Protein AF-A0A2B4R394-F1 (afdb_monomer_lite)

InterPro domains:
  IPR003609 PAN/Apple domain [PF00024] (131-190)

Radius of gyration: 24.02 Å; chains: 1; bounding box: 60×41×61 Å

Foldseek 3Di:
DDDPPDDDDFDDDPNDTDDDDQWDQDPNAIAGPVRANQVRLVVLLVQLVVLCVVCVCLLQDDPPVCLLVSLVVNVCCCVVPRLCSNCPCVVVHPDDPVSVVSSVVSSVVSNCNSQQKDKDAQKDQPPFFDDKDKDQDPVVLVVVLSVDPQFFKWKWADDPDVRIIIITTGNDFCVVPVVRTDGHHRMMIIGHDPDDDDDPPPPPPDPPDQDDADPPFDDSVRHD

Secondary structure (DSSP, 8-state):
---TT------EETTEEPP--SEEEETTEEEETT--SHHHHHHHHHHHHHHHHHTHHHHT---GGGHHHHHHHHHHHIIIIIHHHHHTTGGGS---HHHHHHHHHHHHHHHHHHHTEEEEEEEEE-S-EEEEEEESSHHHHHHHHHH-SS--EEEEEE-SSTT-EEEEEESS-TTT-GGGEEEEEEEEEEEE---------TT--S---PPPPPTT-BTTTTB-

Organism: Stylophora pistillata (NCBI:txid50429)

Structure (mmCIF, N/CA/C/O backbone):
data_AF-A0A2B4R394-F1
#
_entry.id   AF-A0A2B4R394-F1
#
loop_
_atom_site.group_PDB
_atom_site.id
_atom_site.type_symbol
_atom_site.label_atom_id
_atom_site.label_alt_id
_atom_site.label_comp_id
_atom_site.label_asym_id
_atom_site.label_entity_id
_atom_site.label_seq_id
_atom_site.pdbx_PDB_ins_code
_atom_site.Cartn_x
_atom_site.Cartn_y
_atom_site.Cartn_z
_atom_site.occupancy
_atom_site.B_iso_or_equiv
_atom_site.auth_seq_id
_atom_site.auth_comp_id
_atom_site.auth_asym_id
_atom_site.auth_atom_id
_atom_site.pdbx_PDB_model_num
ATOM 1 N N . MET A 1 1 ? -15.288 14.600 22.666 1.00 45.88 1 MET A N 1
ATOM 2 C CA . MET A 1 1 ? -16.064 15.773 23.119 1.00 45.88 1 MET A CA 1
ATOM 3 C C . MET A 1 1 ? -16.172 15.650 24.626 1.00 45.88 1 MET A C 1
ATOM 5 O O . MET A 1 1 ? -16.947 14.821 25.079 1.00 45.88 1 MET A O 1
ATOM 9 N N . PHE A 1 2 ? -15.350 16.379 25.379 1.00 55.03 2 PHE A N 1
ATOM 10 C CA . PHE A 1 2 ? -15.587 16.573 26.810 1.00 55.03 2 PHE A CA 1
ATOM 11 C C . PHE A 1 2 ? -16.174 17.948 26.998 1.00 55.03 2 PHE A C 1
ATOM 13 O O . PHE A 1 2 ? -15.796 18.891 26.305 1.00 55.03 2 PHE A O 1
ATOM 20 N N . ASN A 1 3 ? -17.113 18.021 27.920 1.00 59.75 3 ASN A N 1
ATOM 21 C CA . ASN A 1 3 ? -17.553 19.275 28.467 1.00 59.75 3 ASN A CA 1
ATOM 22 C C . ASN A 1 3 ? -17.038 19.298 29.905 1.00 59.75 3 ASN A C 1
ATOM 24 O O . ASN A 1 3 ? -17.581 18.598 30.759 1.00 59.75 3 ASN A O 1
ATOM 28 N N . ASP A 1 4 ? -15.974 20.061 30.152 1.00 65.06 4 ASP A N 1
ATOM 29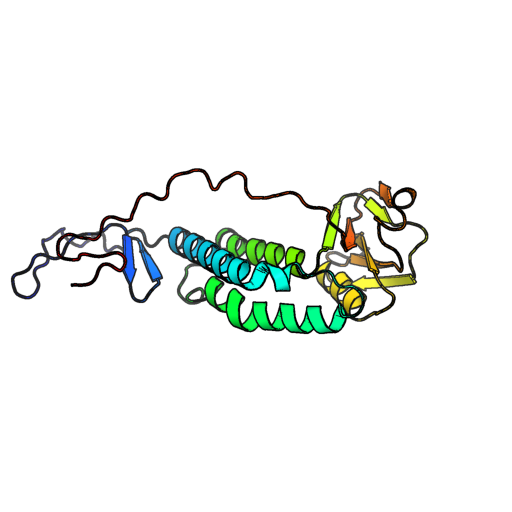 C CA . ASP A 1 4 ? -15.324 20.171 31.469 1.00 65.06 4 ASP A CA 1
ATOM 30 C C . ASP A 1 4 ? -16.235 20.839 32.521 1.00 65.06 4 ASP A C 1
ATOM 32 O O . ASP A 1 4 ? -15.892 20.933 33.696 1.00 65.06 4 ASP A O 1
ATOM 36 N N . HIS A 1 5 ? -17.428 21.273 32.105 1.00 62.19 5 HIS A N 1
ATOM 37 C CA . HIS A 1 5 ? -18.466 21.859 32.947 1.00 62.19 5 HIS A CA 1
ATOM 38 C C . HIS A 1 5 ? -19.539 20.857 33.407 1.00 62.19 5 HIS A C 1
ATOM 40 O O . HIS A 1 5 ? -20.499 21.252 34.068 1.00 62.19 5 HIS A O 1
ATOM 46 N N . VAL A 1 6 ? -19.423 19.570 33.060 1.00 66.94 6 VAL A N 1
ATOM 47 C CA . VAL A 1 6 ? -20.380 18.541 33.494 1.00 66.94 6 VAL A CA 1
ATOM 48 C C . VAL A 1 6 ? -19.921 17.917 34.810 1.00 66.94 6 VAL A C 1
ATOM 50 O O . VAL A 1 6 ? -18.894 17.244 34.870 1.00 66.94 6 VAL A O 1
ATOM 53 N N . ASN A 1 7 ? -20.717 18.093 35.867 1.00 66.69 7 ASN A N 1
ATOM 54 C CA . ASN A 1 7 ? -20.523 17.368 37.121 1.00 66.69 7 ASN A CA 1
ATOM 55 C C . ASN A 1 7 ? -20.690 15.859 36.893 1.00 66.69 7 ASN A C 1
ATOM 57 O O . ASN A 1 7 ? -21.728 15.408 36.397 1.00 66.69 7 ASN A O 1
ATOM 61 N N . LYS A 1 8 ? -19.681 15.075 37.296 1.00 68.81 8 LYS A N 1
ATOM 62 C CA . LYS A 1 8 ? -19.762 13.609 37.306 1.00 68.81 8 LYS A CA 1
ATOM 63 C C . LYS A 1 8 ? -20.958 13.185 38.155 1.00 68.81 8 LYS A C 1
ATOM 65 O O . LYS A 1 8 ? -20.985 13.417 39.359 1.00 68.81 8 LYS A O 1
ATOM 70 N N . SER A 1 9 ? -21.945 12.576 37.514 1.00 72.75 9 SER A N 1
ATOM 71 C CA . SER A 1 9 ? -23.172 12.103 38.146 1.00 72.75 9 SER A CA 1
ATOM 72 C C . SER A 1 9 ? -23.520 10.720 37.611 1.00 72.75 9 SER A C 1
ATOM 74 O O . SER A 1 9 ? -23.218 10.381 36.466 1.00 72.75 9 SER A O 1
ATOM 76 N N . THR A 1 10 ? -24.108 9.891 38.469 1.00 81.81 10 THR A N 1
ATOM 77 C CA . THR A 1 10 ? -24.514 8.532 38.114 1.00 81.81 10 THR A CA 1
ATOM 78 C C . THR A 1 10 ? -25.757 8.591 37.234 1.00 81.81 10 THR A C 1
ATOM 80 O O . THR A 1 10 ? -26.817 9.028 37.677 1.00 81.81 10 THR A O 1
ATOM 83 N N . ILE A 1 11 ? -25.633 8.147 35.983 1.00 84.81 11 ILE A N 1
ATOM 84 C CA . ILE A 1 11 ? -26.751 8.105 35.038 1.00 84.81 11 ILE A CA 1
ATOM 85 C C . ILE A 1 11 ? -27.517 6.796 35.248 1.00 84.81 11 ILE A C 1
ATOM 87 O O . ILE A 1 11 ? -26.937 5.709 35.205 1.00 84.81 11 ILE A O 1
ATOM 91 N N . THR A 1 12 ? -28.826 6.907 35.470 1.00 87.50 12 THR A N 1
ATOM 92 C CA . THR A 1 12 ? -29.750 5.772 35.577 1.00 87.50 12 THR A CA 1
ATOM 93 C C . THR A 1 12 ? -30.775 5.823 34.450 1.00 87.50 12 THR A C 1
ATOM 95 O O . THR A 1 12 ? -31.353 6.871 34.177 1.00 87.50 12 THR A O 1
ATOM 98 N N . VAL A 1 13 ? -31.001 4.686 33.795 1.00 88.56 13 VAL A N 1
ATOM 99 C CA . VAL A 1 13 ? -32.050 4.498 32.781 1.00 88.56 13 VAL A CA 1
ATOM 100 C C . VAL A 1 13 ? -32.863 3.280 33.199 1.00 88.56 13 VAL A C 1
ATOM 102 O O . VAL A 1 13 ? -32.292 2.228 33.483 1.00 88.56 13 VAL A O 1
ATOM 105 N N . ASP A 1 14 ? -34.181 3.442 33.326 1.00 89.56 14 ASP A N 1
ATOM 106 C CA . ASP A 1 14 ? -35.115 2.401 33.789 1.00 89.56 14 ASP A CA 1
ATOM 107 C C . ASP A 1 14 ? -34.701 1.737 35.117 1.00 89.56 14 ASP A C 1
ATOM 109 O O . ASP A 1 14 ? -34.804 0.525 35.305 1.00 89.56 14 ASP A O 1
ATOM 113 N N . GLY A 1 15 ? -34.163 2.536 36.046 1.00 87.06 15 GLY A N 1
ATOM 114 C CA . GLY A 1 15 ? -33.688 2.060 37.350 1.00 87.06 15 GLY A CA 1
ATOM 115 C C . GLY A 1 15 ? -32.363 1.285 37.316 1.00 87.06 15 GLY A C 1
ATOM 116 O O . GLY A 1 15 ? -31.906 0.832 38.365 1.00 87.06 15 GLY A O 1
ATOM 117 N N . LYS A 1 16 ? -31.711 1.150 36.152 1.00 89.31 16 LYS A N 1
ATOM 118 C CA . LYS A 1 16 ? -30.377 0.547 36.011 1.00 89.31 16 LYS A CA 1
ATOM 119 C C . LYS A 1 16 ? -29.304 1.618 35.862 1.00 89.31 16 LYS A C 1
ATOM 121 O O . LYS A 1 16 ? -29.442 2.542 35.064 1.00 89.31 16 LYS A O 1
ATOM 126 N N . ILE A 1 17 ? -28.220 1.473 36.620 1.00 88.88 17 ILE A N 1
ATOM 127 C CA . ILE A 1 17 ? -27.039 2.336 36.514 1.00 88.88 17 ILE A CA 1
ATOM 128 C C . ILE A 1 17 ? -26.282 1.969 35.236 1.00 88.88 17 ILE A C 1
ATOM 130 O O . ILE A 1 17 ? -25.988 0.795 35.008 1.00 88.88 17 ILE A O 1
ATOM 134 N N . ILE A 1 18 ? -25.968 2.965 34.407 1.00 87.06 18 ILE A N 1
ATOM 135 C CA . ILE A 1 18 ? -25.147 2.767 33.209 1.00 87.06 18 ILE A CA 1
ATOM 136 C C . ILE A 1 18 ? -23.672 2.703 33.616 1.00 87.06 18 ILE A C 1
ATOM 138 O O . ILE A 1 18 ? -23.177 3.584 34.319 1.00 87.06 18 ILE A O 1
ATOM 142 N N . GLU A 1 19 ? -22.969 1.666 33.155 1.00 84.75 19 GLU A N 1
ATOM 143 C CA . GLU A 1 19 ? -21.531 1.511 33.374 1.00 84.75 19 GLU A CA 1
ATOM 144 C C . GLU A 1 19 ? -20.740 2.583 32.609 1.00 84.75 19 GLU A C 1
ATOM 146 O O . GLU A 1 19 ? -20.927 2.798 31.409 1.00 84.75 19 GLU A O 1
ATOM 151 N N . GLU A 1 20 ? -19.831 3.253 33.313 1.00 83.06 20 GLU A N 1
ATOM 152 C CA . GLU A 1 20 ? -18.920 4.225 32.723 1.00 83.06 20 GLU A CA 1
ATOM 153 C C . GLU A 1 20 ? -17.710 3.492 32.122 1.00 83.06 20 GLU A C 1
ATOM 155 O O . GLU A 1 20 ? -16.913 2.902 32.848 1.00 83.06 20 GLU A O 1
ATOM 160 N N . ALA A 1 21 ? -17.554 3.535 30.796 1.00 84.81 21 ALA A N 1
ATOM 161 C CA . ALA A 1 21 ? -16.471 2.851 30.087 1.00 84.81 21 ALA A CA 1
ATOM 162 C C . ALA A 1 21 ? -15.508 3.838 29.408 1.00 84.81 21 ALA A C 1
ATOM 164 O O . ALA A 1 21 ? -15.927 4.798 28.760 1.00 84.81 21 ALA A O 1
ATOM 165 N N . ASP A 1 22 ? -14.202 3.566 29.491 1.00 85.50 22 ASP A N 1
ATOM 166 C CA . ASP A 1 22 ? -13.168 4.376 28.825 1.00 85.50 22 ASP A CA 1
ATOM 167 C C . ASP A 1 22 ? -13.082 4.126 27.314 1.00 85.50 22 ASP A C 1
ATOM 169 O O . ASP A 1 22 ? -12.636 4.985 26.548 1.00 85.50 22 ASP A O 1
ATOM 173 N N . SER A 1 23 ? -13.520 2.949 26.870 1.00 87.50 23 SER A N 1
ATOM 174 C CA . SER A 1 23 ? -13.655 2.619 25.457 1.00 87.50 23 SER A CA 1
ATOM 175 C C . SER A 1 23 ? -14.826 1.674 25.237 1.00 87.50 23 SER A C 1
ATOM 177 O O . SER A 1 23 ? -15.035 0.759 26.031 1.00 87.50 23 SER A O 1
ATOM 179 N N . TYR A 1 24 ? -15.560 1.865 24.147 1.00 88.12 24 TYR A N 1
ATOM 180 C CA . TYR A 1 24 ? -16.725 1.054 23.807 1.00 88.12 24 TYR A CA 1
ATOM 181 C C . TYR A 1 24 ? -16.824 0.858 22.292 1.00 88.12 24 TYR A C 1
ATOM 183 O O . TYR A 1 24 ? -16.466 1.747 21.518 1.00 88.12 24 TYR A O 1
ATOM 191 N N . VAL A 1 25 ? -17.299 -0.306 21.841 1.00 88.81 25 VAL A N 1
ATOM 192 C CA . VAL A 1 25 ? -17.539 -0.563 20.413 1.00 88.81 25 VAL A CA 1
ATOM 193 C C . VAL A 1 25 ? -19.012 -0.333 20.108 1.00 88.81 25 VAL A C 1
ATOM 195 O O . VAL A 1 25 ? -19.853 -1.165 20.429 1.00 88.81 25 VAL A O 1
ATOM 198 N N . TYR A 1 26 ? -19.318 0.770 19.433 1.00 86.69 26 TYR A N 1
ATOM 199 C CA . TYR A 1 26 ? -20.674 1.112 19.012 1.00 86.69 26 TYR A CA 1
ATOM 200 C C . TYR A 1 26 ? -20.796 1.026 17.492 1.00 86.69 26 TYR A C 1
ATOM 202 O O . TYR A 1 26 ? -19.974 1.596 16.775 1.00 86.69 26 TYR A O 1
ATOM 210 N N . LEU A 1 27 ? -21.793 0.285 16.991 1.00 85.62 27 LEU A N 1
ATOM 211 C CA . LEU A 1 27 ? -22.011 0.047 15.551 1.00 85.62 27 LEU A CA 1
ATOM 212 C C . LEU A 1 27 ? -20.737 -0.399 14.814 1.00 85.62 27 LEU A C 1
ATOM 214 O O . LEU A 1 27 ? -20.457 -0.020 13.676 1.00 85.62 27 LEU A O 1
ATOM 218 N N . GLY A 1 28 ? -19.919 -1.187 15.511 1.00 84.38 28 GLY A N 1
ATOM 219 C CA . GLY A 1 28 ? -18.655 -1.668 14.986 1.00 84.38 28 GLY A CA 1
ATOM 220 C C . GLY A 1 28 ? -17.584 -0.591 14.824 1.00 84.38 28 GLY A C 1
ATOM 221 O O . GLY A 1 28 ? -16.665 -0.850 14.059 1.00 84.38 28 GLY A O 1
ATOM 222 N N . LYS A 1 29 ? -17.655 0.563 15.501 1.00 85.06 29 LYS A N 1
ATOM 223 C CA . LYS A 1 29 ? -16.579 1.563 15.645 1.00 85.06 29 LYS A CA 1
ATOM 224 C C . LYS A 1 29 ? -16.134 1.628 17.106 1.00 85.06 29 LYS A C 1
ATOM 226 O O . LYS A 1 29 ? -16.973 1.731 17.997 1.00 85.06 29 LYS A O 1
ATOM 231 N N . THR A 1 30 ? -14.829 1.593 17.363 1.00 88.69 30 THR A N 1
ATOM 232 C CA . THR A 1 30 ? -14.292 1.856 18.702 1.00 88.69 30 THR A CA 1
ATOM 233 C C . THR A 1 30 ? -14.359 3.350 18.996 1.00 88.69 30 THR A C 1
ATOM 235 O O . THR A 1 30 ? -13.760 4.162 18.291 1.00 88.69 30 THR A O 1
ATOM 238 N N . LEU A 1 31 ? -15.098 3.698 20.041 1.00 88.00 31 LEU A N 1
ATOM 239 C CA . LEU A 1 31 ? -15.160 5.025 20.629 1.00 88.00 31 LEU A CA 1
ATOM 240 C C . LEU A 1 31 ? -14.312 5.015 21.892 1.00 88.00 31 LEU A C 1
ATOM 242 O O . LEU A 1 31 ? -14.407 4.088 22.695 1.00 88.00 31 LEU A O 1
ATOM 246 N N . THR A 1 32 ? -13.485 6.033 22.059 1.00 88.69 32 THR A N 1
ATOM 247 C CA . THR A 1 32 ? -12.712 6.246 23.277 1.00 88.69 32 THR A CA 1
ATOM 248 C C . THR A 1 32 ? -13.206 7.496 23.971 1.00 88.69 32 THR A C 1
ATOM 250 O O . THR A 1 32 ? -13.693 8.429 23.326 1.00 88.69 32 THR A O 1
ATOM 253 N N . ARG A 1 33 ? -13.069 7.51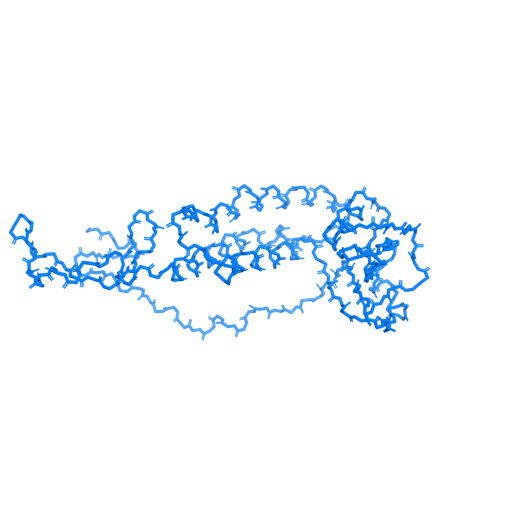4 25.294 1.00 84.25 33 ARG A N 1
ATOM 254 C CA . ARG A 1 33 ? -13.472 8.645 26.120 1.00 84.25 33 ARG A CA 1
ATOM 255 C C . ARG A 1 33 ? -12.777 9.929 25.656 1.00 84.25 33 ARG A C 1
ATOM 257 O O . ARG A 1 33 ? -13.459 10.897 25.349 1.00 84.25 33 ARG A O 1
ATOM 264 N N . ASP A 1 34 ? -11.448 9.883 25.502 1.00 86.00 34 ASP A N 1
ATOM 265 C CA . ASP A 1 34 ? -10.566 10.956 24.992 1.00 86.00 34 ASP A CA 1
ATOM 266 C C . ASP A 1 34 ? -10.856 11.395 23.540 1.00 86.00 34 ASP A C 1
ATOM 268 O O . ASP A 1 34 ? -10.425 12.465 23.108 1.00 86.00 34 ASP A O 1
ATOM 272 N N . GLY A 1 35 ? -11.620 10.602 22.783 1.00 83.25 35 GLY A N 1
ATOM 273 C CA . GLY A 1 35 ? -11.871 10.820 21.363 1.00 83.25 35 GLY A CA 1
ATOM 274 C C . GLY A 1 35 ? -10.662 10.539 20.462 1.00 83.25 35 GLY A C 1
ATOM 275 O O . GLY A 1 35 ? -10.688 10.945 19.297 1.00 83.25 35 GLY A O 1
ATOM 276 N N . ASP A 1 36 ? -9.611 9.875 20.958 1.00 86.44 36 ASP A N 1
ATOM 277 C CA . ASP A 1 36 ? -8.473 9.454 20.141 1.00 86.44 36 ASP A CA 1
ATOM 278 C C . ASP A 1 36 ? -8.916 8.462 19.045 1.00 86.44 36 ASP A C 1
ATOM 280 O O . ASP A 1 36 ? -9.377 7.356 19.333 1.00 86.44 36 ASP A O 1
ATOM 284 N N . PRO A 1 37 ? -8.749 8.796 17.752 1.00 85.38 37 PRO A N 1
ATOM 285 C CA . PRO A 1 37 ? -9.094 7.883 16.667 1.00 85.38 37 PRO A CA 1
ATOM 286 C C . PRO A 1 37 ? -8.094 6.726 16.504 1.00 85.38 37 PRO A C 1
ATOM 288 O O . PRO A 1 37 ? -8.351 5.798 15.731 1.00 85.38 37 PRO A O 1
ATOM 291 N N . LEU A 1 38 ? -6.926 6.764 17.158 1.00 87.88 38 LEU A N 1
ATOM 292 C CA . LEU A 1 38 ? -5.849 5.804 16.917 1.00 87.88 38 LEU A CA 1
ATOM 293 C C . LEU A 1 38 ? -6.221 4.343 17.238 1.00 87.88 38 LEU A C 1
ATOM 295 O O . LEU A 1 38 ? -5.845 3.474 16.438 1.00 87.88 38 LEU A O 1
ATOM 299 N N . PRO A 1 39 ? -6.940 4.022 18.332 1.00 89.38 39 PRO A N 1
ATOM 300 C CA . PRO A 1 39 ? -7.390 2.657 18.594 1.00 89.38 39 PRO A CA 1
ATOM 301 C C . PRO A 1 39 ? -8.297 2.110 17.487 1.00 89.38 39 PRO A C 1
ATOM 303 O O . PRO A 1 39 ? -8.088 0.979 17.044 1.00 89.38 39 PRO A O 1
ATOM 306 N N . GLU A 1 40 ? -9.217 2.920 16.951 1.00 90.31 40 GLU A N 1
ATOM 307 C CA . GLU A 1 40 ? -10.070 2.504 15.829 1.00 90.31 40 GLU A CA 1
ATOM 308 C C . GLU A 1 40 ? -9.259 2.307 14.540 1.00 90.31 40 GLU A C 1
ATOM 310 O O . GLU A 1 40 ? -9.426 1.288 13.868 1.00 90.31 40 GLU A O 1
ATOM 315 N N . ILE A 1 41 ? -8.316 3.205 14.220 1.00 87.88 41 ILE A N 1
ATOM 316 C CA . ILE A 1 41 ? -7.425 3.051 13.050 1.00 87.88 41 ILE A CA 1
ATOM 317 C C . ILE A 1 41 ? -6.642 1.735 13.139 1.00 87.88 41 ILE A C 1
ATOM 319 O O . ILE A 1 41 ? -6.561 0.977 12.169 1.00 87.88 41 ILE A O 1
ATOM 323 N N . ARG A 1 42 ? -6.067 1.435 14.311 1.00 90.19 42 ARG A N 1
ATOM 324 C CA . ARG A 1 42 ? -5.327 0.184 14.545 1.00 90.19 42 ARG A CA 1
ATOM 325 C C . ARG A 1 42 ? -6.230 -1.037 14.390 1.00 90.19 42 ARG A C 1
ATOM 327 O O . ARG A 1 42 ? -5.817 -2.015 13.765 1.00 90.19 42 ARG A O 1
ATOM 334 N N . ARG A 1 43 ? -7.459 -0.971 14.906 1.00 91.50 43 ARG A N 1
ATOM 335 C CA . ARG A 1 43 ? -8.441 -2.053 14.791 1.00 91.50 43 ARG A CA 1
ATOM 336 C C . ARG A 1 43 ? -8.826 -2.315 13.333 1.00 91.50 43 ARG A C 1
ATOM 338 O O . ARG A 1 43 ? -8.795 -3.464 12.902 1.00 91.50 43 ARG A O 1
ATOM 345 N N . ARG A 1 44 ? -9.097 -1.270 12.543 1.00 91.31 44 ARG A N 1
ATOM 346 C CA . ARG A 1 44 ? -9.398 -1.370 11.098 1.00 91.31 44 ARG A CA 1
ATOM 347 C C . ARG A 1 44 ? -8.249 -1.974 10.298 1.00 91.31 44 ARG A C 1
ATOM 349 O O . ARG A 1 44 ? -8.477 -2.840 9.458 1.00 91.31 44 ARG A O 1
ATOM 356 N N . ILE A 1 45 ? -7.010 -1.584 10.603 1.00 90.88 45 ILE A N 1
ATOM 357 C CA . ILE A 1 45 ? -5.807 -2.180 10.004 1.00 90.88 45 ILE A CA 1
ATOM 358 C C . ILE A 1 45 ? -5.724 -3.679 10.319 1.00 90.88 45 ILE A C 1
ATOM 360 O O . ILE A 1 45 ? -5.469 -4.480 9.418 1.00 90.88 45 ILE A O 1
ATOM 364 N N . ALA A 1 46 ? -5.964 -4.077 11.573 1.00 93.75 46 ALA A N 1
ATOM 365 C CA . ALA A 1 46 ? -5.957 -5.485 11.969 1.00 93.75 46 ALA A CA 1
ATOM 366 C C . ALA A 1 46 ? -7.051 -6.292 11.246 1.00 93.75 46 ALA A C 1
ATOM 368 O O . ALA A 1 46 ? -6.775 -7.371 10.720 1.00 93.75 46 ALA A O 1
ATOM 369 N N . LEU A 1 47 ? -8.265 -5.741 11.141 1.00 93.88 47 LEU A N 1
ATOM 370 C CA . LEU A 1 47 ? -9.363 -6.346 10.380 1.00 93.88 47 LEU A CA 1
ATOM 371 C C . LEU A 1 47 ? -9.030 -6.466 8.886 1.00 93.88 47 LEU A C 1
ATOM 373 O O . LEU A 1 47 ? -9.293 -7.507 8.283 1.00 93.88 47 LEU A O 1
ATOM 377 N N . GLY A 1 48 ? -8.391 -5.451 8.299 1.00 94.12 48 GLY A N 1
ATOM 378 C CA . GLY A 1 48 ? -7.902 -5.493 6.921 1.00 94.12 48 GLY A CA 1
ATOM 379 C C . GLY A 1 48 ? -6.897 -6.623 6.693 1.00 94.12 48 GLY A C 1
ATOM 380 O O . GLY A 1 48 ? -7.010 -7.366 5.719 1.00 94.12 48 GLY A O 1
ATOM 381 N N . TRP A 1 49 ? -5.944 -6.815 7.612 1.00 95.38 49 TRP A N 1
ATOM 382 C CA . TRP A 1 49 ? -5.003 -7.940 7.550 1.00 95.38 49 TRP A CA 1
ATOM 383 C C . TRP A 1 49 ? -5.686 -9.296 7.697 1.00 95.38 49 TRP A C 1
ATOM 385 O O . TRP A 1 49 ? -5.334 -10.224 6.970 1.00 95.38 49 TRP A O 1
ATOM 395 N N . ALA A 1 50 ? -6.679 -9.415 8.580 1.00 95.62 50 ALA A N 1
ATOM 396 C CA . ALA A 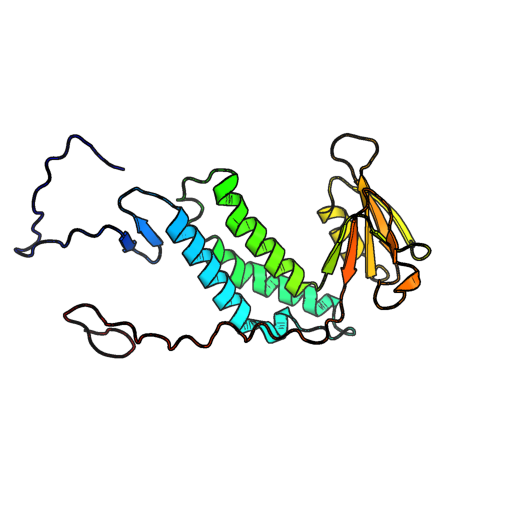1 50 ? -7.461 -10.639 8.716 1.00 95.62 50 ALA A CA 1
ATOM 397 C C . ALA A 1 50 ? -8.226 -10.966 7.420 1.00 95.62 50 ALA A C 1
ATOM 399 O O . ALA A 1 50 ? -8.197 -12.107 6.958 1.00 95.62 50 ALA A O 1
ATOM 400 N N . ALA A 1 51 ? -8.853 -9.967 6.789 1.00 93.88 51 ALA A N 1
ATOM 401 C CA . ALA A 1 51 ? -9.526 -10.123 5.499 1.00 93.88 51 ALA A CA 1
ATOM 402 C C . ALA A 1 51 ? -8.542 -10.520 4.385 1.00 93.88 51 ALA A C 1
ATOM 404 O O . ALA A 1 51 ? -8.810 -11.453 3.629 1.00 93.88 51 ALA A O 1
ATOM 405 N N . PHE A 1 52 ? -7.371 -9.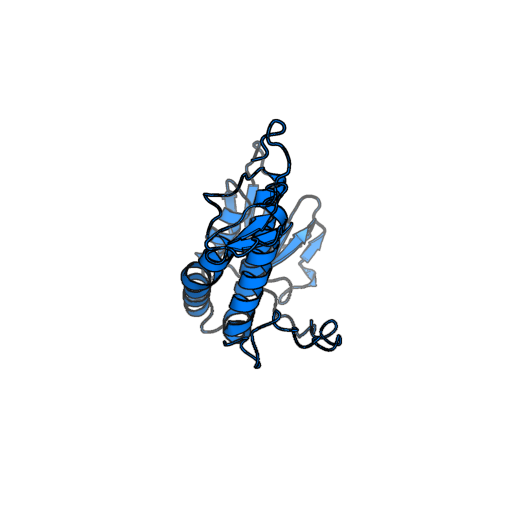878 4.329 1.00 92.56 52 PHE A N 1
ATOM 406 C CA . PHE A 1 52 ? -6.304 -10.233 3.391 1.00 92.56 52 PHE A CA 1
ATOM 407 C C . PHE A 1 52 ? -5.819 -11.675 3.589 1.00 92.56 52 PHE A C 1
ATOM 409 O O . PHE A 1 52 ? -5.652 -12.407 2.613 1.00 92.56 52 PHE A O 1
ATOM 416 N N . GLY A 1 53 ? -5.644 -12.100 4.843 1.00 91.50 53 GLY A N 1
ATOM 417 C CA . GLY A 1 53 ? -5.222 -13.452 5.214 1.00 91.50 53 GLY A CA 1
ATOM 418 C C . GLY A 1 53 ? -6.162 -14.546 4.700 1.00 91.50 53 GLY A C 1
ATOM 419 O O . GLY A 1 53 ? -5.698 -15.585 4.235 1.00 91.50 53 GLY A O 1
ATOM 420 N N . LYS A 1 54 ? -7.479 -14.297 4.687 1.00 92.38 54 LYS A N 1
ATOM 421 C CA . LYS A 1 54 ? -8.482 -15.254 4.177 1.00 92.38 54 LYS A CA 1
ATOM 422 C C . LYS A 1 54 ? -8.328 -15.570 2.683 1.00 92.38 54 LYS A C 1
ATOM 424 O O . LYS A 1 54 ? -8.717 -16.648 2.249 1.00 92.38 54 LYS A O 1
ATOM 429 N N . VAL A 1 55 ? -7.758 -14.652 1.899 1.00 89.62 55 VAL A N 1
ATOM 430 C CA . VAL A 1 55 ? -7.533 -14.798 0.446 1.00 89.62 55 VAL A CA 1
ATOM 431 C C . VAL A 1 55 ? -6.042 -14.822 0.088 1.00 89.62 55 VAL A C 1
ATOM 433 O O . VAL A 1 55 ? -5.653 -14.573 -1.058 1.00 89.62 55 VAL A O 1
ATOM 436 N N . ASP A 1 56 ? -5.180 -15.118 1.062 1.00 85.69 56 ASP A N 1
ATOM 437 C CA . ASP A 1 56 ? -3.728 -14.994 0.935 1.00 85.69 56 ASP A CA 1
ATOM 438 C C . ASP A 1 56 ? -3.145 -15.900 -0.161 1.00 85.69 56 ASP A C 1
ATOM 440 O O . ASP A 1 56 ? -2.290 -15.481 -0.942 1.00 85.69 56 ASP A O 1
ATOM 444 N N . ASN A 1 57 ? -3.687 -17.109 -0.314 1.00 82.81 57 ASN A N 1
ATOM 445 C CA . ASN A 1 57 ? -3.338 -18.045 -1.384 1.00 82.81 57 ASN A CA 1
ATOM 446 C C . ASN A 1 57 ? -3.523 -17.440 -2.793 1.00 82.81 57 ASN A C 1
ATOM 448 O O . ASN A 1 57 ? -2.705 -17.671 -3.693 1.00 82.81 57 ASN A O 1
ATOM 452 N N . ILE A 1 58 ? -4.570 -16.633 -2.990 1.00 84.62 58 ILE A N 1
ATOM 453 C CA . ILE A 1 58 ? -4.842 -15.900 -4.229 1.00 84.62 58 ILE A CA 1
ATOM 454 C C . ILE A 1 58 ? -3.910 -14.694 -4.310 1.00 84.62 58 ILE A C 1
ATOM 456 O O . ILE A 1 58 ? -3.204 -14.535 -5.314 1.00 84.62 58 ILE A O 1
ATOM 460 N N . MET A 1 59 ? -3.851 -13.882 -3.252 1.00 84.50 59 MET A N 1
ATOM 461 C CA . MET A 1 59 ? -3.072 -12.642 -3.214 1.00 84.50 59 MET A CA 1
ATOM 462 C C . MET A 1 59 ? -1.576 -12.881 -3.407 1.00 84.50 59 MET A C 1
ATOM 464 O O . MET A 1 59 ? -0.928 -12.142 -4.148 1.00 84.50 59 MET A O 1
ATOM 468 N N . ARG A 1 60 ? -1.025 -13.972 -2.876 1.00 82.38 60 ARG A N 1
ATOM 469 C CA . ARG A 1 60 ? 0.383 -14.360 -3.047 1.00 82.38 60 ARG A CA 1
ATOM 470 C C . ARG A 1 60 ? 0.647 -15.235 -4.267 1.00 82.38 60 ARG A C 1
ATOM 472 O O . ARG A 1 60 ? 1.805 -15.504 -4.571 1.00 82.38 60 ARG A O 1
ATOM 479 N N . SER A 1 61 ? -0.378 -15.658 -5.012 1.00 76.62 61 SER A N 1
ATOM 480 C CA . SER A 1 61 ? -0.211 -16.565 -6.157 1.00 76.62 61 SER A CA 1
ATOM 481 C C . SER A 1 61 ? 0.697 -15.982 -7.253 1.00 76.62 61 SER A C 1
ATOM 483 O O . SER A 1 61 ? 0.455 -14.867 -7.731 1.00 76.62 61 SER A O 1
ATOM 485 N N . ARG A 1 62 ? 1.699 -16.758 -7.707 1.00 70.25 62 ARG A N 1
ATOM 486 C CA . ARG A 1 62 ? 2.767 -16.310 -8.637 1.00 70.25 62 ARG A CA 1
ATOM 487 C C . ARG A 1 62 ? 2.744 -16.939 -10.037 1.00 70.25 62 ARG A C 1
ATOM 489 O O . ARG A 1 62 ? 3.670 -16.724 -10.810 1.00 70.25 62 ARG A O 1
ATOM 496 N N . LYS A 1 63 ? 1.706 -17.708 -10.399 1.00 65.06 63 LYS A N 1
ATOM 497 C CA . LYS A 1 63 ? 1.658 -18.422 -11.698 1.00 65.06 63 LYS A CA 1
ATOM 498 C C . LYS A 1 63 ? 1.826 -17.449 -12.885 1.00 65.06 63 LYS A C 1
ATOM 500 O O . LYS A 1 63 ? 0.917 -16.668 -13.184 1.00 65.06 63 LYS A O 1
ATOM 505 N N . ALA A 1 64 ? 2.977 -17.526 -13.563 1.00 53.22 64 ALA A N 1
ATOM 506 C CA . ALA A 1 64 ? 3.438 -16.549 -14.557 1.00 53.22 64 ALA A CA 1
ATOM 507 C C . ALA A 1 64 ? 2.526 -16.441 -15.791 1.00 53.22 64 ALA A C 1
ATOM 509 O O . ALA A 1 64 ? 2.268 -15.329 -16.258 1.00 53.22 64 ALA A O 1
ATOM 510 N N . ARG A 1 65 ? 1.982 -17.577 -16.254 1.00 47.53 65 ARG A N 1
ATOM 511 C CA . ARG A 1 65 ? 1.087 -17.685 -17.424 1.00 47.53 65 ARG A CA 1
ATOM 512 C C . ARG A 1 65 ? -0.172 -16.817 -17.299 1.00 47.53 65 ARG A C 1
ATOM 514 O O . ARG A 1 65 ? -0.655 -16.272 -18.277 1.00 47.53 65 ARG A O 1
ATOM 521 N N . THR A 1 66 ? -0.674 -16.635 -16.079 1.00 55.47 66 THR A N 1
ATOM 522 C CA . THR A 1 66 ? -1.952 -15.951 -15.800 1.00 55.47 66 THR A CA 1
ATOM 523 C C . THR A 1 66 ? -1.775 -14.608 -15.092 1.00 55.47 66 THR A C 1
ATOM 525 O O . THR A 1 66 ? -2.732 -14.048 -14.566 1.00 55.47 66 THR A O 1
ATOM 528 N N . ARG A 1 67 ? -0.548 -14.083 -15.018 1.00 62.03 67 ARG A N 1
ATOM 529 C CA . ARG A 1 67 ? -0.184 -12.946 -14.156 1.00 62.03 67 ARG A CA 1
ATOM 530 C C . ARG A 1 67 ? -1.042 -11.693 -14.385 1.00 62.03 67 ARG A C 1
ATOM 532 O O . ARG A 1 67 ? -1.436 -11.070 -13.408 1.00 62.03 67 ARG A O 1
ATOM 539 N N . LYS A 1 68 ? -1.370 -11.329 -15.632 1.00 58.62 68 LYS A N 1
ATOM 540 C CA . LYS A 1 68 ? -2.200 -10.141 -15.938 1.00 58.62 68 LYS A CA 1
ATOM 541 C C . LYS A 1 68 ? -3.653 -10.319 -15.474 1.00 58.62 68 LYS A C 1
ATOM 543 O O . LYS A 1 68 ? -4.187 -9.436 -14.810 1.00 58.62 68 LYS A O 1
ATOM 548 N N . ILE A 1 69 ? -4.244 -11.485 -15.747 1.00 59.62 69 ILE A N 1
ATOM 549 C CA . ILE A 1 69 ? -5.602 -11.866 -15.315 1.00 59.62 69 ILE A CA 1
ATOM 550 C C . ILE A 1 69 ? -5.671 -11.913 -13.783 1.00 59.62 69 ILE A C 1
ATOM 552 O O . ILE A 1 69 ? -6.532 -11.284 -13.175 1.00 59.62 69 ILE A O 1
ATOM 556 N N . LYS A 1 70 ? -4.683 -12.547 -13.141 1.00 69.19 70 LYS A N 1
ATOM 557 C CA . LYS A 1 70 ? -4.580 -12.598 -11.680 1.00 69.19 70 LYS A CA 1
ATOM 558 C C . LYS A 1 70 ? -4.406 -11.222 -11.052 1.00 69.19 70 LYS A C 1
ATOM 560 O O . LYS A 1 70 ? -4.990 -10.987 -10.010 1.00 69.19 70 LYS A O 1
ATOM 565 N N . ARG A 1 71 ? -3.654 -10.296 -11.657 1.00 74.06 71 ARG A N 1
ATOM 566 C CA . ARG A 1 71 ? -3.521 -8.926 -11.124 1.00 74.06 71 ARG A CA 1
ATOM 567 C C . ARG A 1 71 ? -4.844 -8.168 -11.140 1.00 74.06 71 ARG A C 1
ATOM 569 O O . ARG A 1 71 ? -5.141 -7.505 -10.156 1.00 74.06 71 ARG A O 1
ATOM 576 N N . LYS A 1 72 ? -5.639 -8.296 -12.211 1.00 76.00 72 LYS A N 1
ATOM 577 C CA . LYS A 1 72 ? -6.987 -7.706 -12.263 1.00 76.00 72 LYS A CA 1
ATOM 578 C C . LYS A 1 72 ? -7.878 -8.270 -11.153 1.00 76.00 72 LYS A C 1
ATOM 580 O O . LYS A 1 72 ? -8.491 -7.495 -10.435 1.00 76.00 72 LYS A O 1
ATOM 585 N N . ILE A 1 73 ? -7.879 -9.592 -10.975 1.00 83.44 73 ILE A N 1
ATOM 586 C CA . ILE A 1 73 ? -8.671 -10.270 -9.937 1.00 83.44 73 ILE A CA 1
ATOM 587 C C . ILE A 1 73 ? -8.202 -9.881 -8.530 1.00 83.44 73 ILE A C 1
ATOM 589 O O . ILE A 1 73 ? -9.023 -9.494 -7.714 1.00 83.44 73 ILE A O 1
ATOM 593 N N . LYS A 1 74 ? -6.893 -9.916 -8.249 1.00 85.12 74 LYS A N 1
ATOM 594 C CA . LYS A 1 74 ? -6.328 -9.509 -6.950 1.00 85.12 74 LYS A CA 1
ATOM 595 C C . LYS A 1 74 ? -6.694 -8.070 -6.597 1.00 85.12 74 LYS A C 1
ATOM 597 O O . LYS A 1 74 ? -7.111 -7.820 -5.477 1.00 85.12 74 LYS A O 1
ATOM 602 N N . ARG A 1 75 ? -6.574 -7.148 -7.562 1.00 84.62 75 ARG A N 1
ATOM 603 C CA . ARG A 1 75 ? -6.982 -5.752 -7.377 1.00 84.62 75 ARG A CA 1
ATOM 604 C C . ARG A 1 75 ? -8.471 -5.656 -7.065 1.00 84.62 75 ARG A C 1
ATOM 606 O O . ARG A 1 75 ? -8.823 -5.037 -6.080 1.00 84.62 75 ARG A O 1
ATOM 613 N N . LYS A 1 76 ? -9.319 -6.335 -7.843 1.00 85.06 76 LYS A N 1
ATOM 614 C CA . LYS A 1 76 ? -10.767 -6.350 -7.611 1.00 85.06 76 LYS A CA 1
ATOM 615 C C . LYS A 1 76 ? -11.113 -6.872 -6.211 1.00 85.06 76 LYS A C 1
ATOM 617 O O . LYS A 1 76 ? -11.827 -6.212 -5.475 1.00 85.06 76 LYS A O 1
ATOM 622 N N . ILE A 1 77 ? -10.524 -7.999 -5.803 1.00 90.25 77 ILE A N 1
ATOM 623 C CA . ILE A 1 77 ? -10.706 -8.552 -4.453 1.00 90.25 77 ILE A CA 1
ATOM 624 C C . ILE A 1 77 ? -10.267 -7.539 -3.390 1.00 90.25 77 ILE A C 1
ATOM 626 O O . ILE A 1 77 ? -10.994 -7.317 -2.429 1.00 90.25 77 ILE A O 1
ATOM 630 N N . HIS A 1 78 ? -9.097 -6.921 -3.554 1.00 88.62 78 HIS A N 1
ATOM 631 C CA . HIS A 1 78 ? -8.595 -5.939 -2.601 1.00 88.62 78 HIS A CA 1
ATOM 632 C C . HIS A 1 78 ? -9.504 -4.713 -2.500 1.00 88.62 78 HIS A C 1
ATOM 634 O O . HIS A 1 78 ? -9.939 -4.386 -1.400 1.00 88.62 78 HIS A O 1
ATOM 640 N N . ASP A 1 79 ? -9.820 -4.081 -3.624 1.00 84.69 79 ASP A N 1
ATOM 641 C CA . ASP A 1 79 ? -10.556 -2.818 -3.665 1.00 84.69 79 ASP A CA 1
ATOM 642 C C . ASP A 1 79 ? -12.018 -2.998 -3.232 1.00 84.69 79 ASP A C 1
ATOM 644 O O . ASP A 1 79 ? -12.570 -2.114 -2.587 1.00 84.69 79 ASP A O 1
ATOM 648 N N . GLU A 1 80 ? -12.629 -4.152 -3.520 1.00 90.94 80 GLU A N 1
ATOM 649 C CA . GLU A 1 80 ? -14.035 -4.416 -3.181 1.00 90.94 80 GLU A CA 1
ATOM 650 C C . GLU A 1 80 ? -14.224 -5.054 -1.798 1.00 90.94 80 GLU A C 1
ATOM 652 O O . GLU A 1 80 ? -15.279 -4.882 -1.199 1.00 90.94 80 GLU A O 1
ATOM 657 N N . ASN A 1 81 ? -13.237 -5.792 -1.269 1.00 91.62 81 ASN A N 1
ATOM 658 C CA . ASN A 1 81 ? -13.433 -6.589 -0.045 1.00 91.62 81 ASN A CA 1
ATOM 659 C C . ASN A 1 81 ? -12.494 -6.215 1.105 1.00 91.62 81 ASN A C 1
ATOM 661 O O . ASN A 1 81 ? -12.849 -6.413 2.262 1.00 91.62 81 ASN A O 1
ATOM 665 N N . ILE A 1 82 ? -11.288 -5.714 0.826 1.00 92.06 82 ILE A N 1
ATOM 666 C CA . ILE A 1 82 ? -10.262 -5.474 1.858 1.00 92.06 82 ILE A CA 1
ATOM 667 C C . ILE A 1 82 ? -10.142 -3.982 2.164 1.00 92.06 82 ILE A C 1
ATOM 669 O O . ILE A 1 82 ? -10.118 -3.587 3.331 1.00 92.06 82 ILE A O 1
ATOM 673 N N . LEU A 1 83 ? -10.095 -3.143 1.129 1.00 87.00 83 LEU A N 1
ATOM 674 C CA . LEU A 1 83 ? -9.990 -1.697 1.273 1.00 87.00 83 LEU A CA 1
ATOM 675 C C . LEU A 1 83 ? -11.183 -1.095 2.038 1.00 87.00 83 LEU A C 1
ATOM 677 O O . LEU A 1 83 ? -10.927 -0.304 2.950 1.00 87.00 83 LEU A O 1
ATOM 681 N N . PRO A 1 84 ? -12.449 -1.500 1.796 1.00 91.31 84 PRO A N 1
ATOM 682 C CA . PRO A 1 84 ? -13.582 -0.988 2.566 1.00 91.31 84 PRO A CA 1
ATOM 683 C C . PRO A 1 84 ? -13.485 -1.346 4.053 1.00 91.31 84 PRO A C 1
ATOM 685 O O . PRO A 1 84 ? -13.799 -0.526 4.906 1.00 91.31 84 PRO A O 1
ATOM 688 N N . VAL A 1 85 ? -12.958 -2.527 4.396 1.00 92.06 85 VAL A N 1
ATOM 689 C CA . VAL A 1 85 ? -12.765 -2.942 5.800 1.00 92.06 85 VAL A CA 1
ATOM 690 C C . VAL A 1 85 ? -11.795 -2.014 6.532 1.00 92.06 85 VAL A C 1
ATOM 692 O O . VAL A 1 85 ? -12.019 -1.693 7.699 1.00 92.06 85 VAL A O 1
ATOM 695 N N . MET A 1 86 ? -10.734 -1.569 5.851 1.00 87.56 86 MET A N 1
ATOM 696 C CA . MET A 1 86 ? -9.735 -0.655 6.416 1.00 87.56 86 MET A CA 1
ATOM 697 C C . MET A 1 86 ? -10.198 0.804 6.459 1.00 87.56 86 MET A C 1
ATOM 699 O O . MET A 1 86 ? -9.758 1.539 7.338 1.00 87.56 86 MET A O 1
ATOM 703 N N . THR A 1 87 ? -11.027 1.221 5.501 1.00 84.00 87 THR A N 1
ATOM 704 C CA . THR A 1 87 ? -11.412 2.631 5.295 1.00 84.00 87 THR A CA 1
ATOM 705 C C . THR A 1 87 ? -12.782 2.987 5.859 1.00 84.00 87 THR A C 1
ATOM 707 O O . THR A 1 87 ? -13.124 4.164 5.929 1.00 84.00 87 THR A O 1
ATOM 710 N N . TYR A 1 88 ? -13.559 1.996 6.299 1.00 85.06 88 TYR A N 1
ATOM 711 C CA . TYR A 1 88 ? -14.866 2.235 6.895 1.00 85.06 88 TYR A CA 1
ATOM 712 C C . TYR A 1 88 ? -14.767 3.179 8.093 1.00 85.06 88 TYR A C 1
ATOM 714 O O . TYR A 1 88 ? -14.023 2.923 9.048 1.00 85.06 88 TYR A O 1
ATOM 722 N N . GLY A 1 89 ? -15.571 4.240 8.059 1.00 76.19 89 GLY A N 1
ATOM 723 C CA . GLY A 1 89 ? -15.657 5.224 9.124 1.00 76.19 89 GLY A CA 1
ATOM 724 C C . GLY A 1 89 ? -14.520 6.242 9.117 1.00 76.19 89 GLY A C 1
ATOM 725 O O . GLY A 1 89 ? -14.495 7.076 10.023 1.00 76.19 89 GLY A O 1
ATOM 726 N N . CYS A 1 90 ? -13.599 6.215 8.142 1.00 76.38 90 CYS A N 1
ATOM 727 C CA . CYS A 1 90 ? -12.520 7.201 8.028 1.00 76.38 90 CYS A CA 1
ATOM 728 C C . CYS A 1 90 ? -13.038 8.634 7.846 1.00 76.38 90 CYS A C 1
ATOM 730 O O . CYS A 1 90 ? -12.394 9.561 8.330 1.00 76.38 90 CYS A O 1
ATOM 732 N N . GLU A 1 91 ? -14.213 8.814 7.240 1.00 70.62 91 GLU A N 1
ATOM 733 C CA . GLU A 1 91 ? -14.916 10.097 7.119 1.00 70.62 91 GLU A CA 1
ATOM 734 C C . GLU A 1 91 ? -15.323 10.699 8.474 1.00 70.62 91 GLU A C 1
ATOM 736 O O . GLU A 1 91 ? -15.505 11.905 8.595 1.00 70.62 91 GLU A O 1
ATOM 741 N N . THR A 1 92 ? -15.415 9.865 9.514 1.00 75.62 92 THR A N 1
ATOM 742 C CA . THR A 1 92 ? -15.783 10.271 10.880 1.00 75.62 92 THR A CA 1
ATOM 743 C C . THR A 1 92 ? -14.579 10.376 11.825 1.00 75.62 92 THR A C 1
ATOM 745 O O . THR A 1 92 ? -14.755 10.488 13.043 1.00 75.62 92 THR A O 1
ATOM 748 N N . LEU A 1 93 ? -13.352 10.265 11.301 1.00 76.31 93 LEU A N 1
ATOM 749 C CA . LEU A 1 93 ? -12.118 10.360 12.082 1.00 76.31 93 LEU A CA 1
ATOM 750 C C . LEU A 1 93 ? -11.479 11.740 11.916 1.00 76.31 93 LEU A C 1
ATOM 752 O O . LEU A 1 93 ? -11.360 12.260 10.810 1.00 76.31 93 LEU A O 1
ATOM 756 N N . VAL A 1 94 ? -10.958 12.288 13.014 1.00 74.81 94 VAL A N 1
ATOM 757 C CA . VAL A 1 94 ? -10.091 13.473 12.966 1.00 74.81 94 VAL A CA 1
ATOM 758 C C . VAL A 1 94 ? -8.697 13.040 12.495 1.00 74.81 94 VAL A C 1
ATOM 760 O O . VAL A 1 94 ? -7.817 12.680 13.292 1.00 74.81 94 VAL A O 1
ATOM 763 N N . LEU A 1 95 ? -8.523 13.000 11.173 1.00 68.00 95 LEU A N 1
ATOM 764 C CA . LEU A 1 95 ? -7.280 12.609 10.515 1.00 68.00 95 LEU A CA 1
ATOM 765 C C . LEU A 1 95 ? -6.319 13.799 10.412 1.00 68.00 95 LEU A C 1
ATOM 767 O O . LEU A 1 95 ? -6.676 14.880 9.962 1.00 68.00 95 LEU A O 1
ATOM 771 N N . ASN A 1 96 ? -5.065 13.564 10.789 1.00 75.00 96 ASN A N 1
ATOM 772 C CA . ASN A 1 96 ? -3.925 14.387 10.396 1.00 75.00 96 ASN A CA 1
ATOM 773 C C . ASN A 1 96 ? -2.966 13.528 9.552 1.00 75.00 96 ASN A C 1
ATOM 775 O O . ASN A 1 96 ? -3.146 12.309 9.457 1.00 75.00 96 ASN A O 1
ATOM 779 N N . ASN A 1 97 ? -1.931 14.137 8.969 1.00 69.31 97 ASN A N 1
ATOM 780 C CA . ASN A 1 97 ? -1.000 13.442 8.068 1.00 69.31 97 ASN A CA 1
ATOM 781 C C . ASN A 1 97 ? -0.400 12.165 8.690 1.00 69.31 97 ASN A C 1
ATOM 783 O O . ASN A 1 97 ? -0.408 11.111 8.058 1.00 69.31 97 ASN A O 1
ATOM 787 N N . ALA A 1 98 ? 0.026 12.220 9.957 1.00 69.19 98 ALA A N 1
ATOM 788 C CA . ALA A 1 98 ? 0.614 11.074 10.659 1.00 69.19 98 ALA A CA 1
ATOM 789 C C . ALA A 1 98 ? -0.392 9.931 10.914 1.00 69.19 98 ALA A C 1
ATOM 791 O O . ALA A 1 98 ? -0.029 8.751 10.943 1.00 69.19 98 ALA A O 1
ATOM 792 N N . ARG A 1 99 ? -1.674 10.259 11.112 1.00 70.81 99 ARG A N 1
ATOM 793 C CA . ARG A 1 99 ? -2.748 9.276 11.334 1.00 70.81 99 ARG A CA 1
ATOM 794 C C . ARG A 1 99 ? -3.215 8.645 10.023 1.00 70.81 99 ARG A C 1
ATOM 796 O O . ARG A 1 99 ? -3.394 7.429 9.988 1.00 70.81 99 ARG A O 1
ATOM 803 N N . ALA A 1 100 ? -3.338 9.435 8.955 1.00 73.19 100 ALA A N 1
ATOM 804 C CA . ALA A 1 100 ? -3.684 8.959 7.613 1.00 73.19 100 ALA A CA 1
ATOM 805 C C . ALA A 1 100 ? -2.572 8.102 6.979 1.00 73.19 100 ALA A C 1
ATOM 807 O O . ALA A 1 100 ? -2.844 7.205 6.179 1.00 73.19 100 ALA A O 1
ATOM 808 N N . GLU A 1 101 ? -1.315 8.311 7.379 1.00 74.75 101 GLU A N 1
ATOM 809 C CA . GLU A 1 101 ? -0.187 7.523 6.883 1.00 74.75 101 GLU A CA 1
ATOM 810 C C . GLU A 1 101 ? -0.287 6.036 7.265 1.00 74.75 101 GLU A C 1
ATOM 812 O O . GLU A 1 101 ? 0.072 5.168 6.472 1.00 74.75 101 GLU A O 1
ATOM 817 N N . LYS A 1 102 ? -0.823 5.703 8.447 1.00 81.50 102 LYS A N 1
ATOM 818 C CA . LYS A 1 102 ? -0.915 4.312 8.933 1.00 81.50 102 LYS A CA 1
ATOM 819 C C . LYS A 1 102 ? -1.730 3.389 8.004 1.00 81.50 102 LYS A C 1
ATOM 821 O O . LYS A 1 102 ? -1.190 2.351 7.594 1.00 81.50 102 LYS A O 1
ATOM 826 N N . PRO A 1 103 ? -2.991 3.710 7.644 1.00 81.19 103 PRO A N 1
ATOM 827 C CA . PRO A 1 103 ? -3.740 2.908 6.681 1.00 81.19 103 PRO A CA 1
ATOM 828 C C . PRO A 1 103 ? -3.107 2.959 5.283 1.00 81.19 103 PRO A C 1
ATOM 830 O O . PRO A 1 103 ? -3.012 1.917 4.638 1.00 81.19 103 PRO A O 1
ATOM 833 N N . ALA A 1 104 ? -2.558 4.101 4.850 1.00 76.50 104 ALA A N 1
ATOM 834 C CA . ALA A 1 104 ? -1.900 4.216 3.544 1.00 76.50 104 ALA A CA 1
ATOM 835 C C . ALA A 1 104 ? -0.654 3.315 3.415 1.00 76.50 104 ALA A C 1
ATOM 837 O O . ALA A 1 104 ? -0.460 2.632 2.408 1.00 76.50 104 ALA A O 1
ATOM 838 N N . VAL A 1 105 ? 0.197 3.258 4.444 1.00 79.19 105 VAL A N 1
ATOM 839 C CA . VAL A 1 105 ? 1.363 2.360 4.494 1.00 79.19 105 VAL A CA 1
ATOM 840 C C . VAL A 1 105 ? 0.920 0.899 4.507 1.00 79.19 105 VAL A C 1
ATOM 842 O O . VAL A 1 105 ? 1.527 0.066 3.828 1.00 79.19 105 VAL A O 1
ATOM 845 N N . THR A 1 106 ? -0.155 0.586 5.230 1.00 83.88 106 THR A N 1
ATOM 846 C CA . THR A 1 106 ? -0.736 -0.762 5.261 1.00 83.88 106 THR A CA 1
ATOM 847 C C . THR A 1 106 ? -1.234 -1.186 3.881 1.0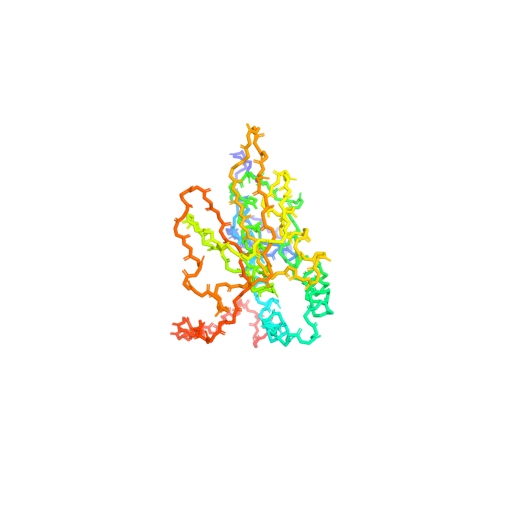0 83.88 106 THR A C 1
ATOM 849 O O . THR A 1 106 ? -0.840 -2.249 3.397 1.00 83.88 106 THR A O 1
ATOM 852 N N . GLN A 1 107 ? -2.010 -0.331 3.214 1.00 83.81 107 GLN A N 1
ATOM 853 C CA . GLN A 1 107 ? -2.493 -0.554 1.854 1.00 83.81 107 GLN A CA 1
ATOM 854 C C . GLN A 1 107 ? -1.324 -0.800 0.890 1.00 83.81 107 GLN A C 1
ATOM 856 O O . GLN A 1 107 ? -1.272 -1.837 0.229 1.00 83.81 107 GLN A O 1
ATOM 861 N N . ARG A 1 108 ? -0.309 0.076 0.886 1.00 79.31 108 ARG A N 1
ATOM 862 C CA . ARG A 1 108 ? 0.900 -0.102 0.059 1.00 79.31 108 ARG A CA 1
ATOM 863 C C . ARG A 1 108 ? 1.603 -1.431 0.348 1.00 79.31 108 ARG A C 1
ATOM 865 O O . ARG A 1 108 ? 2.153 -2.051 -0.564 1.00 79.31 108 ARG A O 1
ATOM 872 N N . LYS A 1 109 ? 1.618 -1.886 1.607 1.00 83.12 109 LYS A N 1
ATOM 873 C CA . LYS A 1 109 ? 2.210 -3.176 1.994 1.00 83.12 109 LYS A CA 1
ATOM 874 C C . LYS A 1 109 ? 1.411 -4.351 1.419 1.00 83.12 109 LYS A C 1
ATOM 876 O O . LYS A 1 109 ? 2.023 -5.254 0.848 1.00 83.12 109 LYS A O 1
ATOM 881 N N . MET A 1 110 ? 0.081 -4.320 1.496 1.00 85.31 110 MET A N 1
ATOM 882 C CA . MET A 1 110 ? -0.796 -5.324 0.872 1.00 85.31 110 MET A CA 1
ATOM 883 C C . MET A 1 110 ? -0.641 -5.342 -0.653 1.00 85.31 110 MET A C 1
ATOM 885 O O . MET A 1 110 ? -0.420 -6.401 -1.243 1.00 85.31 110 MET A O 1
ATOM 889 N N . GLU A 1 111 ? -0.645 -4.175 -1.294 1.00 80.81 111 GLU A N 1
ATOM 890 C CA . GLU A 1 111 ? -0.433 -4.028 -2.738 1.00 80.81 111 GLU A CA 1
ATOM 891 C C . GLU A 1 111 ? 0.915 -4.593 -3.192 1.00 80.81 111 GLU A C 1
ATOM 893 O O . GLU A 1 111 ? 0.988 -5.336 -4.177 1.00 80.81 111 GLU A O 1
ATOM 898 N N . ARG A 1 112 ? 1.991 -4.335 -2.439 1.00 76.38 112 ARG A N 1
ATOM 899 C CA . ARG A 1 112 ? 3.306 -4.933 -2.713 1.00 76.38 112 ARG A CA 1
ATOM 900 C C . ARG A 1 112 ? 3.276 -6.454 -2.634 1.00 76.38 112 ARG A C 1
ATOM 902 O O . ARG A 1 112 ? 3.907 -7.095 -3.472 1.00 76.38 112 ARG A O 1
ATOM 909 N N . ILE A 1 113 ? 2.534 -7.042 -1.694 1.00 80.19 113 ILE A N 1
ATOM 910 C CA . ILE A 1 113 ? 2.375 -8.502 -1.596 1.00 80.19 113 ILE A CA 1
ATOM 911 C C . ILE A 1 113 ? 1.616 -9.037 -2.816 1.00 80.19 113 ILE A C 1
ATOM 913 O O . ILE A 1 113 ? 2.096 -9.965 -3.475 1.00 80.19 113 ILE A O 1
ATOM 917 N N . MET A 1 114 ? 0.487 -8.411 -3.175 1.00 78.62 114 MET A N 1
ATOM 918 C CA . MET A 1 114 ? -0.330 -8.798 -4.334 1.00 78.62 114 MET A CA 1
ATOM 919 C C . MET A 1 114 ? 0.471 -8.821 -5.638 1.00 78.62 114 MET A C 1
ATOM 921 O O . MET A 1 114 ? 0.274 -9.685 -6.507 1.00 78.62 114 MET A O 1
ATOM 925 N N . VAL A 1 115 ? 1.374 -7.850 -5.768 1.00 70.06 115 VAL A N 1
ATOM 926 C CA . VAL A 1 115 ? 2.146 -7.585 -6.977 1.00 70.06 115 VAL A CA 1
ATOM 927 C C . VAL A 1 115 ? 3.553 -8.211 -6.937 1.00 70.06 115 VAL A C 1
ATOM 929 O O . VAL A 1 115 ? 4.177 -8.392 -7.982 1.00 70.06 115 VAL A O 1
ATOM 932 N N . SER A 1 116 ? 4.023 -8.623 -5.757 1.00 63.31 116 SER A N 1
ATOM 933 C CA . SER A 1 116 ? 5.356 -9.184 -5.501 1.00 63.31 116 SER A CA 1
ATOM 934 C C . SER A 1 116 ? 6.519 -8.275 -5.932 1.00 63.31 116 SER A C 1
ATOM 936 O O . SER A 1 116 ? 7.548 -8.794 -6.345 1.00 63.31 116 SER A O 1
ATOM 938 N N . ILE A 1 117 ? 6.396 -6.941 -5.853 1.00 66.25 117 ILE A N 1
ATOM 939 C CA . ILE A 1 117 ? 7.496 -6.005 -6.182 1.00 66.25 117 ILE A CA 1
ATOM 940 C C . ILE A 1 117 ? 8.397 -5.792 -4.959 1.00 66.25 117 ILE A C 1
ATOM 942 O O . ILE A 1 117 ? 7.922 -5.391 -3.899 1.00 66.25 117 ILE A O 1
ATOM 946 N N . THR A 1 118 ? 9.700 -6.018 -5.119 1.00 68.25 118 THR A N 1
ATOM 947 C CA . THR A 1 118 ? 10.740 -5.567 -4.185 1.00 68.25 118 THR A CA 1
ATOM 948 C C . THR A 1 118 ? 11.327 -4.257 -4.647 1.00 68.25 118 THR A C 1
ATOM 950 O O . THR A 1 118 ? 11.587 -4.079 -5.835 1.00 68.25 118 THR A O 1
ATOM 953 N N . VAL A 1 119 ? 11.544 -3.384 -3.670 1.00 79.62 119 VAL A N 1
ATOM 954 C CA . VAL A 1 119 ? 12.178 -2.083 -3.826 1.00 79.62 119 VAL A CA 1
ATOM 955 C C . VAL A 1 119 ? 13.579 -2.174 -3.238 1.00 79.62 119 VAL A C 1
ATOM 957 O O . VAL A 1 119 ? 13.719 -2.601 -2.093 1.00 79.62 119 VAL A O 1
ATOM 960 N N . GLN A 1 120 ? 14.599 -1.797 -3.999 1.00 84.75 120 GLN A N 1
ATOM 961 C CA . GLN A 1 120 ? 15.963 -1.631 -3.500 1.00 84.75 120 GLN A CA 1
ATOM 962 C C . GLN A 1 120 ? 16.410 -0.203 -3.774 1.00 84.75 120 GLN A C 1
ATOM 964 O O . GLN A 1 120 ? 16.443 0.228 -4.924 1.00 84.75 120 GLN A O 1
ATOM 969 N N . LYS A 1 121 ? 16.709 0.529 -2.700 1.00 90.19 121 LYS A N 1
ATOM 970 C CA . LYS A 1 121 ? 17.284 1.871 -2.793 1.00 90.19 121 LYS A CA 1
ATOM 971 C C . LYS A 1 121 ? 18.737 1.786 -3.230 1.00 90.19 121 LYS A C 1
ATOM 973 O O . LYS A 1 121 ? 19.403 0.789 -2.952 1.00 90.19 121 LYS A O 1
ATOM 978 N N . ASP A 1 122 ? 19.200 2.842 -3.882 1.00 92.38 122 ASP A N 1
ATOM 979 C CA . ASP A 1 122 ? 20.565 3.005 -4.370 1.00 92.38 122 ASP A CA 1
ATOM 980 C C . ASP A 1 122 ? 21.013 1.859 -5.281 1.00 92.38 122 ASP A C 1
ATOM 982 O O . ASP A 1 122 ? 22.182 1.483 -5.277 1.00 92.38 122 ASP A O 1
ATOM 986 N N . HIS A 1 123 ? 20.079 1.264 -6.023 1.00 93.62 123 HIS A N 1
ATOM 987 C CA . HIS A 1 123 ? 20.350 0.193 -6.970 1.00 93.62 123 HIS A CA 1
ATOM 988 C C . HIS A 1 123 ? 19.538 0.381 -8.244 1.00 93.62 123 HIS A C 1
ATOM 990 O O . HIS A 1 123 ? 18.361 0.744 -8.186 1.00 93.62 123 HIS A O 1
ATOM 996 N N . ALA A 1 124 ? 20.149 0.026 -9.368 1.00 95.62 124 ALA A N 1
ATOM 997 C CA . ALA A 1 124 ? 19.526 -0.015 -10.679 1.00 95.62 124 ALA A CA 1
ATOM 998 C C . ALA A 1 124 ? 19.921 -1.304 -11.406 1.00 95.62 124 ALA A C 1
ATOM 1000 O O . ALA A 1 124 ? 21.017 -1.839 -11.227 1.00 95.62 124 ALA A O 1
ATOM 1001 N N . LEU A 1 125 ? 19.003 -1.835 -12.210 1.00 95.44 125 LEU A N 1
ATOM 1002 C CA . LEU A 1 125 ? 19.280 -2.955 -13.100 1.00 95.44 125 LEU A CA 1
ATOM 1003 C C . LEU A 1 125 ? 19.804 -2.400 -14.426 1.00 95.44 125 LEU A C 1
ATOM 1005 O O . LEU A 1 125 ? 19.069 -1.706 -15.127 1.00 95.44 125 LEU A O 1
ATOM 1009 N N . LEU A 1 126 ? 21.060 -2.696 -14.755 1.00 94.81 126 LEU A N 1
ATOM 1010 C CA . LEU A 1 126 ? 21.745 -2.132 -15.919 1.00 94.81 126 LEU A CA 1
ATOM 1011 C C . LEU A 1 126 ? 21.682 -3.069 -17.129 1.00 94.81 126 LEU A C 1
ATOM 1013 O O . LEU A 1 126 ? 21.662 -4.287 -16.980 1.00 94.81 126 LEU A O 1
ATOM 1017 N N . GLY A 1 127 ? 21.669 -2.502 -18.338 1.00 94.19 127 GLY A N 1
ATOM 1018 C CA . GLY A 1 127 ? 21.723 -3.267 -19.594 1.00 94.19 127 GLY A CA 1
ATOM 1019 C C . GLY A 1 127 ? 20.419 -3.966 -20.000 1.00 94.19 127 GLY A C 1
ATOM 1020 O O . GLY A 1 127 ? 20.390 -4.663 -21.010 1.00 94.19 127 GLY A O 1
ATOM 1021 N N . HIS A 1 128 ? 19.335 -3.769 -19.243 1.00 94.94 128 HIS A N 1
ATOM 1022 C CA . HIS A 1 128 ? 18.020 -4.384 -19.496 1.00 94.94 128 HIS A CA 1
ATOM 1023 C C . HIS A 1 128 ? 16.907 -3.360 -19.743 1.00 94.94 128 HIS A C 1
ATOM 1025 O O . HIS A 1 128 ? 15.731 -3.734 -19.806 1.00 94.94 128 HIS A O 1
ATOM 1031 N N . VAL A 1 129 ? 17.271 -2.082 -19.880 1.00 96.44 129 VAL A N 1
ATOM 1032 C CA . VAL A 1 129 ? 16.345 -0.970 -20.115 1.00 96.44 129 VAL A CA 1
ATOM 1033 C C . VAL A 1 129 ? 15.763 -1.075 -21.523 1.00 96.44 129 VAL A C 1
ATOM 1035 O O . VAL A 1 129 ? 16.477 -1.211 -22.509 1.00 96.44 129 VAL A O 1
ATOM 1038 N N . MET A 1 130 ? 14.439 -1.028 -21.605 1.00 95.44 130 MET A N 1
ATOM 1039 C CA . MET A 1 130 ? 13.677 -1.038 -22.851 1.00 95.44 130 MET A CA 1
ATOM 1040 C C . MET A 1 130 ? 13.194 0.349 -23.254 1.00 95.44 130 MET A C 1
ATOM 1042 O O . MET A 1 130 ? 13.042 0.632 -24.436 1.00 95.44 130 MET A O 1
ATOM 1046 N N . TYR A 1 131 ? 12.818 1.158 -22.265 1.00 93.94 131 TYR A N 1
ATOM 1047 C CA . TYR A 1 131 ? 12.183 2.449 -22.474 1.00 93.94 131 TYR A CA 1
ATOM 1048 C C . TYR A 1 131 ? 12.431 3.344 -21.269 1.00 93.94 131 TYR A C 1
ATOM 1050 O O . TYR A 1 131 ? 12.328 2.878 -20.132 1.00 93.94 131 TYR A O 1
ATOM 1058 N N . THR A 1 132 ? 12.684 4.620 -21.529 1.00 95.44 132 THR A N 1
ATOM 1059 C CA . THR A 1 132 ? 12.904 5.643 -20.508 1.00 95.44 132 THR A CA 1
ATOM 1060 C C . THR A 1 132 ? 11.865 6.741 -20.678 1.00 95.44 132 THR A C 1
ATOM 1062 O O . THR A 1 132 ? 11.560 7.156 -21.794 1.00 95.44 132 THR A O 1
ATOM 1065 N N . THR A 1 133 ? 11.274 7.192 -19.577 1.00 94.12 133 THR A N 1
ATOM 1066 C CA . THR A 1 133 ? 10.220 8.213 -19.572 1.00 94.12 133 THR A CA 1
ATOM 1067 C C . THR A 1 133 ? 10.275 9.023 -18.292 1.00 94.12 133 THR A C 1
ATOM 1069 O O . THR A 1 133 ? 10.683 8.515 -17.251 1.00 94.12 133 THR A O 1
ATOM 1072 N N . VAL A 1 134 ? 9.843 10.276 -18.356 1.00 94.06 134 VAL A N 1
ATOM 1073 C CA . VAL A 1 134 ? 9.655 11.101 -17.165 1.00 94.06 134 VAL A CA 1
ATOM 1074 C C . VAL A 1 134 ? 8.238 10.881 -16.643 1.00 94.06 134 VAL A C 1
ATOM 1076 O O . VAL A 1 134 ? 7.283 10.736 -17.413 1.00 94.06 134 VAL A O 1
ATOM 1079 N N . VAL A 1 135 ? 8.113 10.782 -15.328 1.00 88.81 135 VAL A N 1
ATOM 1080 C CA . VAL A 1 135 ? 6.850 10.577 -14.618 1.00 88.81 135 VAL A CA 1
ATOM 1081 C C . VAL A 1 135 ? 6.755 11.537 -13.445 1.00 88.81 135 VAL A C 1
ATOM 1083 O O . VAL A 1 135 ? 7.769 12.039 -12.953 1.00 88.81 135 VAL A O 1
ATOM 1086 N N . VAL A 1 136 ? 5.535 11.771 -12.977 1.00 86.06 136 VAL A N 1
ATOM 1087 C CA . VAL A 1 136 ? 5.292 12.638 -11.820 1.00 86.06 136 VAL A CA 1
ATOM 1088 C C . VAL A 1 136 ? 5.765 11.970 -10.531 1.00 86.06 136 VAL A C 1
ATOM 1090 O O . VAL A 1 136 ? 6.278 12.636 -9.641 1.00 86.06 136 VAL A O 1
ATOM 1093 N N . ASP A 1 137 ? 5.647 10.645 -10.426 1.00 82.12 137 ASP A N 1
ATOM 1094 C CA . ASP A 1 137 ? 6.090 9.904 -9.250 1.00 82.12 137 ASP A CA 1
ATOM 1095 C C . ASP A 1 137 ? 6.474 8.443 -9.555 1.00 82.12 137 ASP A C 1
ATOM 1097 O O . ASP A 1 137 ? 6.309 7.905 -10.653 1.00 82.12 137 ASP A O 1
ATOM 1101 N N . GLU A 1 138 ? 7.004 7.766 -8.538 1.00 81.06 138 GLU A N 1
ATOM 1102 C CA . GLU A 1 138 ? 7.398 6.357 -8.616 1.00 81.06 138 GLU A CA 1
ATOM 1103 C C . GLU A 1 138 ? 6.210 5.415 -8.915 1.00 81.06 138 GLU A C 1
ATOM 1105 O O . GLU A 1 138 ? 6.391 4.318 -9.457 1.00 81.06 138 GLU A O 1
ATOM 1110 N N . PHE A 1 139 ? 4.989 5.807 -8.548 1.00 78.06 139 PHE A N 1
ATOM 1111 C CA . PHE A 1 139 ? 3.787 5.001 -8.732 1.00 78.06 139 PHE A CA 1
ATOM 1112 C C . PHE A 1 139 ? 3.354 4.976 -10.202 1.00 78.06 139 PHE A C 1
ATOM 1114 O O . PHE A 1 139 ? 3.093 3.895 -10.740 1.00 78.06 139 PHE A O 1
ATOM 1121 N N . GLU A 1 140 ? 3.384 6.115 -10.888 1.00 83.56 140 GLU A N 1
ATOM 1122 C CA . GLU A 1 140 ? 3.122 6.206 -12.325 1.00 83.56 140 GLU A CA 1
ATOM 1123 C C . GLU A 1 140 ? 4.123 5.360 -13.133 1.00 83.56 140 GLU A C 1
ATOM 1125 O O . GLU A 1 140 ? 3.724 4.604 -14.026 1.00 83.56 140 GLU A O 1
ATOM 1130 N N . CYS A 1 141 ? 5.411 5.375 -12.761 1.00 87.25 141 CYS A N 1
ATOM 1131 C CA . CYS A 1 141 ? 6.430 4.516 -13.380 1.00 87.25 141 CYS A CA 1
ATOM 1132 C C . CYS A 1 141 ? 6.039 3.031 -13.338 1.00 87.25 141 CYS A C 1
ATOM 1134 O O . CYS A 1 141 ? 6.105 2.294 -14.332 1.00 87.25 141 CYS A O 1
ATOM 1136 N N . ARG A 1 142 ? 5.563 2.583 -12.172 1.00 82.69 142 ARG A N 1
ATOM 1137 C CA . ARG A 1 142 ? 5.113 1.203 -11.976 1.00 82.69 142 ARG A CA 1
ATOM 1138 C C . ARG A 1 142 ? 3.875 0.905 -12.813 1.00 82.69 142 ARG A C 1
ATOM 1140 O O . ARG A 1 142 ? 3.816 -0.169 -13.411 1.00 82.69 142 ARG A O 1
ATOM 1147 N N . LEU A 1 143 ? 2.915 1.827 -12.899 1.00 79.31 143 LEU A N 1
ATOM 1148 C CA . LEU A 1 143 ? 1.726 1.668 -13.741 1.00 79.31 143 LEU A CA 1
ATOM 1149 C C . LEU A 1 143 ? 2.084 1.542 -15.227 1.00 79.31 143 LEU A C 1
ATOM 1151 O O . LEU A 1 143 ? 1.567 0.641 -15.894 1.00 79.31 143 LEU A O 1
ATOM 1155 N N . LYS A 1 144 ? 3.027 2.348 -15.730 1.00 82.06 144 LYS A N 1
ATOM 1156 C CA . LYS A 1 144 ? 3.535 2.228 -17.108 1.00 82.06 144 LYS A CA 1
ATOM 1157 C C . LYS A 1 144 ? 4.137 0.842 -17.363 1.00 82.06 144 LYS A C 1
ATOM 1159 O O . LYS A 1 144 ? 3.771 0.172 -18.331 1.00 82.06 144 LYS A O 1
ATOM 1164 N N . CYS A 1 145 ? 4.963 0.336 -16.445 1.00 84.75 145 CYS A N 1
ATOM 1165 C CA . CYS A 1 145 ? 5.485 -1.032 -16.537 1.00 84.75 145 CYS A CA 1
ATOM 1166 C C . CYS A 1 145 ? 4.382 -2.103 -16.464 1.00 84.75 145 CYS A C 1
ATOM 1168 O O . CYS A 1 145 ? 4.459 -3.130 -17.128 1.00 84.75 145 CYS A O 1
ATOM 1170 N N . MET A 1 146 ? 3.318 -1.878 -15.689 1.00 79.69 146 MET A N 1
ATOM 1171 C CA . MET A 1 146 ? 2.169 -2.790 -15.626 1.00 79.69 146 MET A CA 1
ATOM 1172 C C . MET A 1 146 ? 1.363 -2.850 -16.922 1.00 79.69 146 MET A C 1
ATOM 1174 O O . MET A 1 146 ? 0.811 -3.910 -17.239 1.00 79.69 146 MET A O 1
ATOM 1178 N N . GLY A 1 147 ? 1.272 -1.726 -17.634 1.00 75.81 147 GLY A N 1
ATOM 1179 C CA . GLY A 1 147 ? 0.643 -1.633 -18.949 1.00 75.81 147 GLY A CA 1
ATOM 1180 C C . GLY A 1 147 ? 1.444 -2.350 -20.037 1.00 75.81 147 GLY A C 1
ATOM 1181 O O . GLY A 1 147 ? 0.854 -2.901 -20.967 1.00 75.81 147 GLY A O 1
ATOM 1182 N N . ASN A 1 148 ? 2.769 -2.425 -19.884 1.00 79.50 148 ASN A N 1
ATOM 1183 C CA . ASN A 1 148 ? 3.675 -3.037 -20.848 1.00 79.50 148 ASN A CA 1
ATOM 1184 C C . ASN A 1 148 ? 3.955 -4.521 -20.522 1.00 79.50 148 ASN A C 1
ATOM 1186 O O . ASN A 1 148 ? 4.581 -4.860 -19.521 1.00 79.50 148 ASN A O 1
ATOM 1190 N N . ASN A 1 149 ? 3.526 -5.443 -21.392 1.00 77.88 149 ASN A N 1
ATOM 1191 C CA . ASN A 1 149 ? 3.695 -6.886 -21.161 1.00 77.88 149 ASN A CA 1
ATOM 1192 C C . ASN A 1 149 ? 5.170 -7.344 -21.138 1.00 77.88 149 ASN A C 1
ATOM 1194 O O . ASN A 1 149 ? 5.487 -8.365 -20.505 1.00 77.88 149 ASN A O 1
ATOM 1198 N N . SER A 1 150 ? 6.052 -6.617 -21.822 1.00 84.81 150 SER A N 1
ATOM 1199 C CA . SER A 1 150 ? 7.483 -6.908 -21.906 1.00 84.81 150 SER A CA 1
ATOM 1200 C C . SER A 1 150 ? 8.244 -6.398 -20.684 1.00 84.81 150 SER A C 1
ATOM 1202 O O . SER A 1 150 ? 9.216 -7.035 -20.284 1.00 84.81 150 SER A O 1
ATOM 1204 N N . CYS A 1 151 ? 7.744 -5.350 -20.024 1.00 86.88 151 CYS A N 1
ATOM 1205 C CA . CYS A 1 151 ? 8.326 -4.831 -18.792 1.00 86.88 151 CYS A CA 1
ATOM 1206 C C . CYS A 1 151 ? 8.173 -5.814 -17.616 1.00 86.88 151 CYS A C 1
ATOM 1208 O O . CYS A 1 151 ? 7.104 -6.392 -17.381 1.00 86.88 151 CYS A O 1
ATOM 1210 N N . LYS A 1 152 ? 9.264 -6.020 -16.872 1.00 85.81 152 LYS A N 1
ATOM 1211 C CA . LYS A 1 152 ? 9.368 -6.923 -15.712 1.00 85.81 152 LYS A CA 1
ATOM 1212 C C . LYS A 1 152 ? 9.843 -6.219 -14.439 1.00 85.81 152 LYS A C 1
ATOM 1214 O O . LYS A 1 152 ? 9.450 -6.637 -13.348 1.00 85.81 152 LYS A O 1
ATOM 1219 N N . SER A 1 153 ? 10.641 -5.161 -14.555 1.00 90.50 153 SER A N 1
ATOM 1220 C CA . SER A 1 153 ? 11.028 -4.288 -13.440 1.00 90.50 153 SER A CA 1
ATOM 1221 C C . SER A 1 153 ? 11.232 -2.854 -13.911 1.00 90.50 153 SER A C 1
ATOM 1223 O O . SER A 1 153 ? 11.217 -2.601 -15.109 1.00 90.50 153 SER A O 1
ATOM 1225 N N . VAL A 1 154 ? 11.426 -1.917 -12.989 1.00 93.56 154 VAL A N 1
ATOM 1226 C CA . VAL A 1 154 ? 11.744 -0.521 -13.299 1.00 93.56 154 VAL A CA 1
ATOM 1227 C C . VAL A 1 154 ? 12.918 -0.020 -12.463 1.00 93.56 154 VAL A C 1
ATOM 1229 O O . VAL A 1 154 ? 13.088 -0.480 -11.334 1.00 93.56 154 VAL A O 1
ATOM 1232 N N . ASN A 1 155 ? 13.688 0.922 -12.999 1.00 95.50 155 ASN A N 1
ATOM 1233 C CA . ASN A 1 155 ? 14.577 1.783 -12.219 1.00 95.50 155 ASN A CA 1
ATOM 1234 C C . ASN A 1 155 ? 13.924 3.164 -12.136 1.00 95.50 155 ASN A C 1
ATOM 1236 O O . ASN A 1 155 ? 13.333 3.626 -13.113 1.00 95.50 155 ASN A O 1
ATOM 1240 N N . VAL A 1 156 ? 14.007 3.809 -10.979 1.00 94.81 156 VAL A N 1
ATOM 1241 C CA . VAL A 1 156 ? 13.487 5.162 -10.770 1.00 94.81 156 VAL A CA 1
ATOM 1242 C C . VAL A 1 156 ? 14.597 6.046 -10.230 1.00 94.81 156 VAL A C 1
ATOM 1244 O O . VAL A 1 156 ? 15.245 5.681 -9.253 1.00 94.81 156 VAL A O 1
ATOM 1247 N N . TYR A 1 157 ? 14.786 7.211 -10.834 1.00 94.19 157 TYR A N 1
ATOM 1248 C CA . TYR A 1 157 ? 15.785 8.202 -10.442 1.00 94.19 157 TYR A CA 1
ATOM 1249 C C . TYR A 1 157 ? 15.099 9.540 -10.137 1.00 94.19 157 TYR A C 1
ATOM 1251 O O . TYR A 1 157 ? 13.981 9.784 -10.610 1.00 94.19 157 TYR A O 1
ATOM 1259 N N . PRO A 1 158 ? 15.713 10.419 -9.329 1.00 90.94 158 PRO A N 1
ATOM 1260 C CA . PRO A 1 158 ? 15.323 11.827 -9.297 1.00 90.94 158 PRO A CA 1
ATOM 1261 C C . PRO A 1 158 ? 15.412 12.427 -10.710 1.00 90.94 158 PRO A C 1
ATOM 1263 O O . PRO A 1 158 ? 16.344 12.114 -11.445 1.00 90.94 158 PRO A O 1
ATOM 1266 N N . GLY A 1 159 ? 14.412 13.217 -11.104 1.00 82.75 159 GLY A N 1
ATOM 1267 C CA . GLY A 1 159 ? 14.435 13.973 -12.357 1.00 82.75 159 GLY A CA 1
ATOM 1268 C C . GLY A 1 159 ? 14.981 15.389 -12.179 1.00 82.75 159 GLY A C 1
ATOM 1269 O O . GLY A 1 159 ? 15.288 15.808 -11.064 1.00 82.75 159 GLY A O 1
ATOM 1270 N N . ASP A 1 160 ? 15.052 16.121 -13.291 1.00 76.19 160 ASP A N 1
ATOM 1271 C CA . ASP A 1 160 ? 15.666 17.457 -13.363 1.00 76.19 160 ASP A CA 1
ATOM 1272 C C . ASP A 1 160 ? 14.796 18.565 -12.744 1.00 76.19 160 ASP A C 1
ATOM 1274 O O . ASP A 1 160 ? 15.294 19.615 -12.348 1.00 76.19 160 ASP A O 1
ATOM 1278 N N . SER A 1 161 ? 13.482 18.335 -12.644 1.00 75.75 161 SER A N 1
ATOM 1279 C CA . SER A 1 161 ? 12.507 19.268 -12.062 1.00 75.75 161 SER A CA 1
ATOM 1280 C C . SER A 1 161 ? 12.008 18.794 -10.699 1.00 75.75 161 SER A C 1
ATOM 1282 O O . SER A 1 161 ? 11.848 17.593 -10.464 1.00 75.75 161 SER A O 1
ATOM 1284 N N . ALA A 1 162 ? 11.690 19.741 -9.809 1.00 72.69 162 ALA A N 1
ATOM 1285 C CA . ALA A 1 162 ? 11.153 19.446 -8.483 1.00 72.69 162 ALA A CA 1
ATOM 1286 C C . ALA A 1 162 ? 9.906 18.546 -8.575 1.00 72.69 162 ALA A C 1
ATOM 1288 O O . ALA A 1 162 ? 8.875 18.930 -9.121 1.00 72.69 162 ALA A O 1
ATOM 1289 N N . GLY A 1 163 ? 10.020 17.327 -8.044 1.00 74.00 163 GLY A N 1
ATOM 1290 C CA . GLY A 1 163 ? 8.940 16.341 -7.995 1.00 74.00 163 GLY A CA 1
ATOM 1291 C C . GLY A 1 163 ? 8.965 15.295 -9.111 1.00 74.00 163 GLY A C 1
ATOM 1292 O O . GLY A 1 163 ? 8.568 14.165 -8.844 1.00 74.00 163 GLY A O 1
ATOM 1293 N N . GLN A 1 164 ? 9.501 15.598 -10.299 1.00 87.31 164 GLN A N 1
ATOM 1294 C CA . GLN A 1 164 ? 9.566 14.635 -11.405 1.00 87.31 164 GLN A CA 1
ATOM 1295 C C . GLN A 1 164 ? 10.594 13.526 -11.159 1.00 87.31 164 GLN A C 1
ATOM 1297 O O . GLN A 1 164 ? 11.599 13.697 -10.463 1.00 87.31 164 GLN A O 1
ATOM 1302 N N . ARG A 1 165 ? 10.336 12.359 -11.751 1.00 92.56 165 ARG A N 1
ATOM 1303 C CA . ARG A 1 165 ? 11.198 11.177 -11.674 1.00 92.56 165 ARG A CA 1
ATOM 1304 C C . ARG A 1 165 ? 11.505 10.652 -13.066 1.00 92.56 165 ARG A C 1
ATOM 1306 O O . ARG A 1 165 ? 10.619 10.579 -13.915 1.00 92.56 165 ARG A O 1
ATOM 1313 N N . ILE A 1 166 ? 12.743 10.220 -13.278 1.00 94.94 166 ILE A N 1
ATOM 1314 C CA . ILE A 1 166 ? 13.120 9.464 -14.475 1.00 94.94 166 ILE A CA 1
ATOM 1315 C C . ILE A 1 166 ? 12.789 7.996 -14.209 1.00 94.94 166 ILE A C 1
ATOM 1317 O O . ILE A 1 166 ? 13.175 7.436 -13.184 1.00 94.94 166 ILE A O 1
ATOM 1321 N N . CYS A 1 167 ? 12.047 7.380 -15.119 1.00 94.94 167 CYS A N 1
ATOM 1322 C CA . CYS A 1 167 ? 11.562 6.012 -15.038 1.00 94.94 167 CYS A CA 1
ATOM 1323 C C . CYS A 1 167 ? 12.118 5.188 -16.199 1.00 94.94 167 CYS A C 1
ATOM 1325 O O . CYS A 1 167 ? 11.811 5.456 -17.360 1.00 94.94 167 CYS A O 1
ATOM 1327 N N . GLU A 1 168 ? 12.877 4.143 -15.886 1.00 96.94 168 GLU A N 1
ATOM 1328 C CA . GLU A 1 168 ? 13.383 3.173 -16.857 1.00 96.94 168 GLU A CA 1
ATOM 1329 C C . GLU A 1 168 ? 12.642 1.845 -16.717 1.00 96.94 168 GLU A C 1
ATOM 1331 O O . GLU A 1 168 ? 12.673 1.205 -15.665 1.00 96.94 168 GLU A O 1
ATOM 1336 N N . LEU A 1 169 ? 11.993 1.389 -17.783 1.00 94.44 169 LEU A N 1
ATOM 1337 C CA . LEU A 1 169 ? 11.299 0.106 -17.843 1.00 94.44 169 LEU A CA 1
ATOM 1338 C C . LEU A 1 169 ? 12.274 -0.976 -18.299 1.00 94.44 169 LEU A C 1
ATOM 1340 O O . LEU A 1 169 ? 12.887 -0.843 -19.350 1.00 94.44 169 LEU A O 1
ATOM 1344 N N . ASN A 1 170 ? 12.371 -2.079 -17.561 1.00 94.12 170 ASN A N 1
ATOM 1345 C CA . ASN A 1 170 ? 13.312 -3.167 -17.824 1.00 94.12 170 ASN A CA 1
ATOM 1346 C C . ASN A 1 170 ? 12.610 -4.445 -18.304 1.00 94.12 170 ASN A C 1
ATOM 1348 O O . ASN A 1 170 ? 11.571 -4.817 -17.754 1.00 94.12 170 ASN A O 1
ATOM 1352 N N . ASN A 1 171 ? 13.200 -5.179 -19.256 1.00 91.12 171 ASN A N 1
ATOM 1353 C CA . ASN A 1 171 ? 12.682 -6.480 -19.733 1.00 91.12 171 ASN A CA 1
ATOM 1354 C C . ASN A 1 171 ? 13.104 -7.686 -18.871 1.00 91.12 171 ASN A C 1
ATOM 1356 O O . ASN A 1 171 ? 12.582 -8.790 -19.064 1.00 91.12 171 ASN A O 1
ATOM 1360 N N . LYS A 1 172 ? 14.048 -7.510 -17.941 1.00 90.06 172 LYS A N 1
ATOM 1361 C CA . LYS A 1 172 ? 14.523 -8.539 -17.000 1.00 90.06 172 LYS A CA 1
ATOM 1362 C C . LYS A 1 172 ? 14.262 -8.125 -15.559 1.00 90.06 172 LYS A C 1
ATOM 1364 O O . LYS A 1 172 ? 13.758 -7.044 -15.297 1.00 90.06 172 LYS A O 1
ATOM 1369 N N . THR A 1 173 ? 14.567 -9.021 -14.627 1.00 85.56 173 THR A N 1
ATOM 1370 C CA . THR A 1 173 ? 14.498 -8.770 -13.186 1.00 85.56 173 THR A CA 1
ATOM 1371 C C . THR A 1 173 ? 15.814 -9.160 -12.519 1.00 85.56 173 THR A C 1
ATOM 1373 O O . THR A 1 173 ? 16.573 -9.958 -13.070 1.00 85.56 173 THR A O 1
ATOM 1376 N N . ARG A 1 174 ? 16.043 -8.687 -11.289 1.00 85.06 174 ARG A N 1
ATOM 1377 C CA . ARG A 1 174 ? 17.197 -9.055 -10.453 1.00 85.06 174 ARG A CA 1
ATOM 1378 C C . ARG A 1 174 ? 17.364 -10.567 -10.278 1.00 85.06 174 ARG A C 1
ATOM 1380 O O . ARG A 1 174 ? 18.472 -11.038 -10.103 1.00 85.06 174 ARG A O 1
ATOM 1387 N N . GLN A 1 175 ? 16.282 -11.346 -10.306 1.00 79.44 175 GLN A N 1
ATOM 1388 C CA . GLN A 1 175 ? 16.373 -12.807 -10.177 1.00 79.44 175 GLN A CA 1
ATOM 1389 C C . GLN A 1 175 ? 16.921 -13.447 -11.452 1.00 79.44 175 GLN A C 1
ATOM 1391 O O . GLN A 1 175 ? 17.658 -14.418 -11.372 1.00 79.44 175 GLN A O 1
ATOM 1396 N N . LEU A 1 176 ? 16.565 -12.902 -12.619 1.00 83.50 176 LEU A N 1
ATOM 1397 C CA . LEU A 1 176 ? 17.085 -13.380 -13.900 1.00 83.50 176 LEU A CA 1
ATOM 1398 C C . LEU A 1 176 ? 18.531 -12.929 -14.127 1.00 83.50 176 LEU A C 1
ATOM 1400 O O . LEU A 1 176 ? 19.288 -13.633 -14.788 1.00 83.50 176 LEU A O 1
ATOM 1404 N N . LYS A 1 177 ? 18.888 -11.742 -13.625 1.00 88.06 177 LYS A N 1
ATOM 1405 C CA . LYS A 1 177 ? 20.181 -11.089 -13.845 1.00 88.06 177 LYS A CA 1
ATOM 1406 C C . LYS A 1 177 ? 20.681 -10.411 -12.560 1.00 88.06 177 LYS A C 1
ATOM 1408 O O . LYS A 1 177 ? 20.627 -9.188 -12.451 1.00 88.06 177 LYS A O 1
ATOM 1413 N N . PRO A 1 178 ? 21.123 -11.191 -11.556 1.00 87.44 178 PRO A N 1
ATOM 1414 C CA . PRO A 1 178 ? 21.523 -10.646 -10.258 1.00 87.44 178 PRO A CA 1
ATOM 1415 C C . PRO A 1 178 ? 22.817 -9.831 -10.323 1.00 87.44 178 PRO A C 1
ATOM 1417 O O . PRO A 1 178 ? 22.923 -8.836 -9.617 1.00 87.44 178 PRO A O 1
ATOM 1420 N N . SER A 1 179 ? 23.756 -10.214 -11.192 1.00 90.56 179 SER A N 1
ATOM 1421 C CA . SER A 1 179 ? 25.024 -9.508 -11.439 1.00 90.56 179 SER A CA 1
ATOM 1422 C C . SER A 1 179 ? 24.844 -8.100 -12.006 1.00 90.56 179 SER A C 1
ATOM 1424 O O . SER A 1 179 ? 25.703 -7.237 -11.836 1.00 90.56 179 SER A O 1
ATOM 1426 N N . ASP A 1 180 ? 23.726 -7.882 -12.694 1.00 93.94 180 ASP A N 1
ATOM 1427 C CA . ASP A 1 180 ? 23.472 -6.656 -13.447 1.00 93.94 180 ASP A CA 1
ATOM 1428 C C . ASP A 1 180 ? 22.709 -5.636 -12.595 1.00 93.94 180 ASP A C 1
ATOM 1430 O O . ASP A 1 180 ? 22.541 -4.485 -12.997 1.00 93.94 180 ASP A O 1
ATOM 1434 N N . LEU A 1 181 ? 22.252 -6.046 -11.406 1.00 93.81 181 LEU A N 1
ATOM 1435 C CA . LEU A 1 181 ? 21.775 -5.123 -10.394 1.00 93.81 181 LEU A CA 1
ATOM 1436 C C . LEU A 1 181 ? 22.986 -4.517 -9.689 1.00 93.81 181 LEU A C 1
ATOM 1438 O O . LEU A 1 181 ? 23.618 -5.161 -8.850 1.00 93.81 181 LEU A O 1
ATOM 1442 N N . LYS A 1 182 ? 23.282 -3.263 -10.012 1.00 94.69 182 LYS A N 1
ATOM 1443 C CA . LYS A 1 182 ? 24.428 -2.549 -9.459 1.00 94.69 182 LYS A CA 1
ATOM 1444 C C . LYS A 1 182 ? 23.982 -1.427 -8.547 1.00 94.69 182 LYS A C 1
ATOM 1446 O O . LYS A 1 182 ? 22.859 -0.931 -8.641 1.00 94.69 182 LYS A O 1
ATOM 1451 N N . ARG A 1 183 ? 24.879 -1.066 -7.633 1.00 94.81 183 ARG A N 1
ATOM 1452 C CA . ARG A 1 183 ? 24.679 0.062 -6.737 1.00 94.81 183 ARG A CA 1
ATOM 1453 C C . ARG A 1 183 ? 24.787 1.347 -7.550 1.00 94.81 183 ARG A C 1
ATOM 1455 O O . ARG A 1 183 ? 25.815 1.585 -8.167 1.00 94.81 183 ARG A O 1
ATOM 1462 N N . GLU A 1 184 ? 23.740 2.151 -7.508 1.00 93.44 184 GLU A N 1
ATOM 1463 C CA . GLU A 1 184 ? 23.579 3.372 -8.291 1.00 93.44 184 GLU A CA 1
ATOM 1464 C C . GLU A 1 184 ? 22.945 4.415 -7.363 1.00 93.44 184 GLU A C 1
ATOM 1466 O O . GLU A 1 184 ? 21.758 4.337 -7.033 1.00 93.44 184 GLU A O 1
ATOM 1471 N N . LYS A 1 185 ? 23.753 5.325 -6.817 1.00 93.75 185 LYS A N 1
ATOM 1472 C CA . LYS A 1 185 ? 23.342 6.180 -5.690 1.00 93.75 185 LYS A CA 1
ATOM 1473 C C . LYS A 1 185 ? 22.187 7.108 -6.090 1.00 93.75 185 LYS A C 1
ATOM 1475 O O . LYS A 1 185 ? 22.233 7.737 -7.138 1.00 93.75 185 LYS A O 1
ATOM 1480 N N . GLY A 1 186 ? 21.158 7.206 -5.248 1.00 90.31 186 GLY A N 1
ATOM 1481 C CA . GLY A 1 186 ? 19.960 8.015 -5.502 1.00 90.31 186 GLY A CA 1
ATOM 1482 C C . GLY A 1 186 ? 18.908 7.340 -6.387 1.00 90.31 186 GLY A C 1
ATOM 1483 O O . GLY A 1 186 ? 17.798 7.858 -6.511 1.00 90.31 186 GLY A O 1
ATOM 1484 N N . SER A 1 187 ? 19.208 6.172 -6.959 1.00 93.31 187 SER A N 1
ATOM 1485 C CA . SER A 1 187 ? 18.242 5.386 -7.728 1.00 93.31 187 SER A CA 1
ATOM 1486 C C . SER A 1 187 ? 17.366 4.502 -6.833 1.00 93.31 187 SER A C 1
ATOM 1488 O O . SER A 1 187 ? 17.614 4.301 -5.641 1.00 93.31 187 SER A O 1
ATOM 1490 N N . THR A 1 188 ? 16.298 3.961 -7.404 1.00 93.06 188 THR A N 1
ATOM 1491 C CA . THR A 1 188 ? 15.421 2.984 -6.764 1.00 93.06 188 THR A CA 1
ATOM 1492 C C . THR A 1 188 ? 15.006 1.918 -7.771 1.00 93.06 188 THR A C 1
ATOM 1494 O O . THR A 1 188 ? 14.207 2.165 -8.674 1.00 93.06 188 THR A O 1
ATOM 1497 N N . TYR A 1 189 ? 15.499 0.698 -7.580 1.00 92.19 189 TYR A N 1
ATOM 1498 C CA . TYR A 1 189 ? 15.092 -0.474 -8.345 1.00 92.19 189 TYR A CA 1
ATOM 1499 C C . TYR A 1 189 ? 13.779 -1.038 -7.806 1.00 92.19 189 TYR A C 1
ATOM 1501 O O . TYR A 1 189 ? 13.644 -1.283 -6.607 1.00 92.19 189 TYR A O 1
ATOM 1509 N N . CYS A 1 190 ? 12.831 -1.333 -8.693 1.00 88.19 190 CYS A N 1
ATOM 1510 C CA . CYS A 1 190 ? 11.566 -1.987 -8.375 1.00 88.19 190 CYS A CA 1
ATOM 1511 C C . CYS A 1 190 ? 11.314 -3.178 -9.303 1.00 88.19 190 CYS A C 1
ATOM 1513 O O . CYS A 1 190 ? 10.950 -2.999 -10.462 1.00 88.19 190 CYS A O 1
ATOM 1515 N N . GLY A 1 191 ? 11.416 -4.411 -8.806 1.00 81.12 191 GLY A N 1
ATOM 1516 C CA . GLY A 1 191 ? 11.209 -5.613 -9.624 1.00 81.12 191 GLY A CA 1
ATOM 1517 C C . GLY A 1 191 ? 10.411 -6.707 -8.938 1.00 81.12 191 GLY A C 1
ATOM 1518 O O . GLY A 1 191 ? 10.388 -6.795 -7.713 1.00 81.12 191 GLY A O 1
ATOM 1519 N N . SER A 1 192 ? 9.746 -7.562 -9.721 1.00 66.50 192 SER A N 1
ATOM 1520 C CA . SER A 1 192 ? 9.010 -8.702 -9.165 1.00 66.50 192 SER A CA 1
ATOM 1521 C C . SER A 1 192 ? 9.957 -9.732 -8.538 1.00 66.50 192 SER A C 1
ATOM 1523 O O . SER A 1 192 ? 10.968 -10.046 -9.151 1.00 66.50 192 SER A O 1
ATOM 1525 N N . VAL A 1 193 ? 9.630 -10.311 -7.380 1.00 55.19 193 VAL A N 1
ATOM 1526 C CA . VAL A 1 193 ? 10.398 -11.396 -6.740 1.00 55.19 193 VAL A CA 1
ATOM 1527 C C . VAL A 1 193 ? 9.676 -12.729 -6.855 1.00 55.19 193 VAL A C 1
ATOM 1529 O O . VAL A 1 193 ? 8.479 -12.828 -6.580 1.00 55.19 193 VAL A O 1
ATOM 1532 N N . GLN A 1 194 ? 10.423 -13.781 -7.186 1.00 38.94 194 GLN A N 1
ATOM 1533 C CA . GLN A 1 194 ? 10.070 -15.140 -6.796 1.00 38.94 194 GLN A CA 1
ATOM 1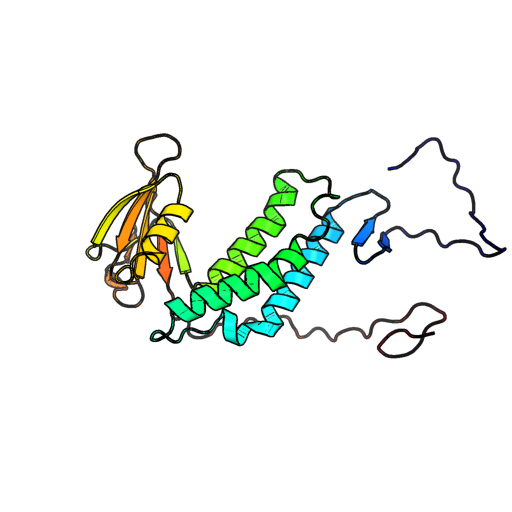534 C C . GLN A 1 194 ? 10.677 -15.375 -5.415 1.00 38.94 194 GLN A C 1
ATOM 1536 O O . GLN A 1 194 ? 11.869 -15.627 -5.295 1.00 38.94 194 GLN A O 1
ATOM 1541 N N . ALA A 1 195 ? 9.887 -15.169 -4.363 1.00 36.47 195 ALA A N 1
ATOM 1542 C CA . ALA A 1 195 ? 10.333 -15.488 -3.015 1.00 36.47 195 ALA A CA 1
ATOM 1543 C C . ALA A 1 195 ? 10.042 -16.973 -2.788 1.00 36.47 195 ALA A C 1
ATOM 1545 O O . ALA A 1 195 ? 8.869 -17.363 -2.743 1.00 36.47 195 ALA A O 1
ATOM 1546 N N . SER A 1 196 ? 11.099 -17.782 -2.690 1.00 30.69 196 SER A N 1
ATOM 1547 C CA . SER A 1 196 ? 11.085 -18.927 -1.786 1.00 30.69 196 SER A CA 1
ATOM 1548 C C . SER A 1 196 ? 10.833 -18.398 -0.371 1.00 30.69 196 SER A C 1
ATOM 1550 O O . SER A 1 196 ? 11.137 -17.253 -0.037 1.00 30.69 196 SER A O 1
ATOM 1552 N N . CYS A 1 197 ? 10.127 -19.203 0.394 1.00 30.59 197 CYS A N 1
ATOM 1553 C CA . CYS A 1 197 ? 9.433 -18.870 1.623 1.00 30.59 197 CYS A CA 1
ATOM 1554 C C . CYS A 1 197 ? 10.340 -18.178 2.657 1.00 30.59 197 CYS A C 1
ATOM 1556 O O . CYS A 1 197 ? 11.449 -18.633 2.910 1.00 30.59 197 CYS A O 1
ATOM 1558 N N . MET A 1 198 ? 9.828 -17.139 3.318 1.00 23.22 198 MET A N 1
ATOM 1559 C CA . MET A 1 198 ? 10.130 -16.935 4.733 1.00 23.22 198 MET A CA 1
ATOM 1560 C C . MET A 1 198 ? 8.800 -16.987 5.473 1.00 23.22 198 MET A C 1
ATOM 1562 O O . MET A 1 198 ? 7.933 -16.132 5.276 1.00 23.22 198 MET A O 1
ATOM 1566 N N . ASP A 1 199 ? 8.637 -18.060 6.241 1.00 30.34 199 ASP A N 1
ATOM 1567 C CA . ASP A 1 199 ? 7.523 -18.297 7.146 1.00 30.34 199 ASP A CA 1
ATOM 1568 C C . ASP A 1 199 ? 7.435 -17.169 8.175 1.00 30.34 199 ASP A C 1
ATOM 1570 O O . ASP A 1 199 ? 8.236 -17.079 9.104 1.00 30.34 199 ASP A O 1
ATOM 1574 N N . VAL A 1 200 ? 6.408 -16.328 8.048 1.00 31.05 200 VAL A N 1
ATOM 1575 C CA . VAL A 1 200 ? 5.966 -15.407 9.111 1.00 31.05 200 VAL A CA 1
ATOM 1576 C C . VAL A 1 200 ? 5.010 -16.163 10.045 1.00 31.05 200 VAL A C 1
ATOM 1578 O O . VAL A 1 200 ? 3.941 -15.684 10.402 1.00 31.05 200 VAL A O 1
ATOM 1581 N N . SER A 1 201 ? 5.377 -17.393 10.404 1.00 27.12 201 SER A N 1
ATOM 1582 C CA . SER A 1 201 ? 4.604 -18.260 11.303 1.00 27.12 201 SER A CA 1
ATOM 1583 C C . SER A 1 201 ? 5.120 -18.198 12.746 1.00 27.12 201 SER A C 1
ATOM 1585 O O . SER A 1 201 ? 4.605 -18.891 13.615 1.00 27.12 201 SER A O 1
ATOM 1587 N N . ARG A 1 202 ? 6.140 -17.378 13.042 1.00 34.41 202 ARG A N 1
ATOM 1588 C CA . ARG A 1 202 ? 6.860 -17.413 14.331 1.00 34.41 202 ARG A CA 1
ATOM 1589 C C . ARG A 1 202 ? 6.394 -16.448 15.426 1.00 34.41 202 ARG A C 1
ATOM 1591 O O . ARG A 1 202 ? 7.077 -16.344 16.434 1.00 34.41 202 ARG A O 1
ATOM 1598 N N . GLU A 1 203 ? 5.215 -15.840 15.316 1.00 30.98 203 GLU A N 1
ATOM 1599 C CA . GLU A 1 203 ? 4.630 -15.067 16.436 1.00 30.98 203 GLU A CA 1
ATOM 1600 C C . GLU A 1 203 ? 3.238 -15.537 16.892 1.00 30.98 203 GLU A C 1
ATOM 1602 O O . GLU A 1 203 ? 2.622 -14.897 17.738 1.00 30.98 203 GLU A O 1
ATOM 1607 N N . GLN A 1 204 ? 2.752 -16.694 16.423 1.00 42.19 204 GLN A N 1
ATOM 1608 C CA . GLN A 1 204 ? 1.456 -17.241 16.865 1.00 42.19 204 GLN A CA 1
ATOM 1609 C C . GLN A 1 204 ? 1.515 -18.211 18.060 1.00 42.19 204 GLN A C 1
ATOM 1611 O O . GLN A 1 204 ? 0.480 -18.732 18.455 1.00 42.19 204 GLN A O 1
ATOM 1616 N N . ASN A 1 205 ? 2.664 -18.391 18.723 1.00 34.56 205 ASN A N 1
ATOM 1617 C CA . ASN A 1 205 ? 2.729 -19.148 19.985 1.00 34.56 205 ASN A CA 1
ATOM 1618 C C . ASN A 1 205 ? 2.523 -18.257 21.222 1.00 34.56 205 ASN A C 1
ATOM 1620 O O . ASN A 1 205 ? 3.312 -18.268 22.165 1.00 34.56 205 ASN A O 1
ATOM 1624 N N . ARG A 1 206 ? 1.419 -17.504 21.248 1.00 33.44 206 ARG A N 1
ATOM 1625 C CA . ARG A 1 206 ? 0.760 -17.170 22.517 1.00 33.44 206 ARG A CA 1
ATOM 1626 C C . ARG A 1 206 ? -0.587 -17.884 22.526 1.00 33.44 206 ARG A C 1
ATOM 1628 O O . ARG A 1 206 ? -1.332 -17.709 21.563 1.00 33.44 206 ARG A O 1
ATOM 1635 N N . PRO A 1 207 ? -0.917 -18.666 23.570 1.00 32.62 207 PRO A N 1
ATOM 1636 C CA . PRO A 1 207 ? -2.244 -19.248 23.672 1.00 32.62 207 PRO A CA 1
ATOM 1637 C C . PRO A 1 207 ? -3.255 -18.104 23.638 1.00 32.62 207 PRO A C 1
ATOM 1639 O O . PRO A 1 207 ? -3.154 -17.147 24.412 1.00 32.62 207 PRO A O 1
ATOM 1642 N N . ALA A 1 208 ? -4.190 -18.178 22.692 1.00 36.03 208 ALA A N 1
ATOM 1643 C CA . ALA A 1 208 ? -5.346 -17.307 22.670 1.00 36.03 208 ALA A CA 1
ATOM 1644 C C . ALA A 1 208 ? -6.044 -17.472 24.021 1.00 36.03 208 ALA A C 1
ATOM 1646 O O . ALA A 1 208 ? -6.599 -18.531 24.308 1.00 36.03 208 ALA A O 1
ATOM 1647 N N . LYS A 1 209 ? -5.969 -16.451 24.882 1.00 41.25 209 LYS A N 1
ATOM 1648 C CA . LYS A 1 209 ? -6.856 -16.391 26.039 1.00 41.25 209 LYS A CA 1
ATOM 1649 C C . LYS A 1 209 ? -8.269 -16.398 25.468 1.00 41.25 209 LYS A C 1
ATOM 1651 O O . LYS A 1 209 ? -8.625 -15.493 24.714 1.00 41.25 209 LYS A O 1
ATOM 1656 N N . SER A 1 210 ? -9.022 -17.450 25.772 1.00 45.94 210 SER A N 1
ATOM 1657 C CA . SER A 1 210 ? -10.462 -17.503 25.563 1.00 45.94 210 SER A CA 1
ATOM 1658 C C . SER A 1 210 ? -11.050 -16.205 26.108 1.00 45.94 210 SER A C 1
ATOM 1660 O O . SER A 1 210 ? -10.876 -15.911 27.292 1.00 45.94 210 SER A O 1
ATOM 1662 N N . GLY A 1 211 ? -11.654 -15.395 25.238 1.00 51.28 211 GLY A N 1
ATOM 1663 C CA . GLY A 1 211 ? -12.303 -14.160 25.658 1.00 51.28 211 GLY A CA 1
ATOM 1664 C C . GLY A 1 211 ? -13.347 -14.489 26.718 1.00 51.28 211 GLY A C 1
ATOM 1665 O O . GLY A 1 211 ? -14.223 -15.316 26.480 1.00 51.28 211 GLY A O 1
ATOM 1666 N N . GLN A 1 212 ? -13.219 -13.898 27.902 1.00 53.97 212 GLN A N 1
ATOM 1667 C CA . GLN A 1 212 ? -14.274 -13.955 28.904 1.00 53.97 212 GLN A CA 1
ATOM 1668 C C . GLN A 1 212 ? -15.408 -13.040 28.440 1.00 53.97 212 GLN A C 1
ATOM 1670 O O . GLN A 1 212 ? -15.180 -11.866 28.150 1.00 53.97 212 GLN A O 1
ATOM 1675 N N . CYS A 1 213 ? -16.609 -13.603 28.315 1.00 55.16 213 CYS A N 1
ATOM 1676 C CA . CYS A 1 213 ? -17.820 -12.836 28.048 1.00 55.16 213 CYS A CA 1
ATOM 1677 C C . CYS A 1 213 ? -18.151 -11.933 29.247 1.00 55.16 213 CYS A C 1
ATOM 1679 O O . CYS A 1 213 ? -17.774 -12.231 30.383 1.00 55.16 213 CYS A O 1
ATOM 1681 N N . HIS A 1 214 ? -18.861 -10.831 28.994 1.00 48.91 214 HIS A N 1
ATOM 1682 C CA . HIS A 1 214 ? -19.374 -9.965 30.057 1.00 48.91 214 HIS A CA 1
ATOM 1683 C C . HIS A 1 214 ? -20.337 -10.732 30.988 1.00 48.91 214 HIS A C 1
ATOM 1685 O O . HIS A 1 214 ? -21.014 -11.659 30.529 1.00 48.91 214 HIS A O 1
ATOM 1691 N N . PRO A 1 215 ? -20.448 -10.339 32.274 1.00 57.94 215 PRO A N 1
ATOM 1692 C CA . PRO A 1 215 ? -21.431 -10.911 33.191 1.00 57.94 215 PRO A CA 1
ATOM 1693 C C . PRO A 1 215 ? -22.845 -10.840 32.594 1.00 57.94 215 PRO A C 1
ATOM 1695 O O . PRO A 1 215 ? -23.322 -9.758 32.262 1.00 57.94 215 PRO A O 1
ATOM 1698 N N . GLY A 1 216 ? -23.490 -12.001 32.436 1.00 55.03 216 GLY A N 1
ATOM 1699 C CA . GLY A 1 216 ? -24.821 -12.135 31.829 1.00 55.03 216 GLY A CA 1
ATOM 1700 C C . GLY A 1 216 ? -24.858 -12.743 30.422 1.00 55.03 216 GLY A C 1
ATOM 1701 O O . GLY A 1 216 ? -25.943 -12.856 29.873 1.00 55.03 216 GLY A O 1
ATOM 1702 N N . TYR A 1 217 ? -23.715 -13.140 29.848 1.00 62.06 217 TYR A N 1
ATOM 1703 C CA . TYR A 1 217 ? -23.638 -13.781 28.527 1.00 62.06 217 TYR A CA 1
ATOM 1704 C C . TYR A 1 217 ? -22.704 -14.996 28.569 1.00 62.06 217 TYR A C 1
ATOM 1706 O O . TYR A 1 217 ? -21.621 -14.926 29.157 1.00 62.06 217 TYR A O 1
ATOM 1714 N N . GLN A 1 218 ? -23.091 -16.108 27.937 1.00 67.06 218 GLN A N 1
ATOM 1715 C CA . GLN A 1 218 ? -22.296 -17.345 27.900 1.00 67.06 218 GLN A CA 1
ATOM 1716 C C . GLN A 1 218 ? -22.091 -17.879 26.469 1.00 67.06 218 GLN A C 1
ATOM 1718 O O . GLN A 1 218 ? -22.749 -17.480 25.509 1.00 67.06 218 GLN A O 1
ATOM 1723 N N . GLY A 1 219 ? -21.123 -18.788 26.319 1.00 61.88 219 GLY A N 1
ATOM 1724 C CA . GLY A 1 219 ? -20.798 -19.465 25.059 1.00 61.88 219 GLY A CA 1
ATOM 1725 C C . GLY A 1 219 ? -19.683 -18.802 24.241 1.00 61.88 219 GLY A C 1
ATOM 1726 O O . GLY A 1 219 ? -19.267 -17.676 24.491 1.00 61.88 219 GLY A O 1
ATOM 1727 N N . THR A 1 220 ? -19.193 -19.502 23.213 1.00 57.00 220 THR A N 1
ATOM 1728 C CA . THR A 1 220 ? -18.088 -19.048 22.338 1.00 57.00 220 THR A CA 1
ATOM 1729 C C . THR A 1 220 ? -18.429 -17.817 21.488 1.00 57.00 220 THR A C 1
ATOM 1731 O O . THR A 1 220 ? -17.558 -17.271 20.814 1.00 57.00 220 THR A O 1
ATOM 1734 N N . LEU A 1 221 ? -19.699 -17.405 21.501 1.00 56.56 221 LEU A N 1
ATOM 1735 C CA . LEU A 1 221 ? -20.264 -16.264 20.781 1.00 56.56 221 LEU A CA 1
ATOM 1736 C C . LEU A 1 221 ? -20.864 -15.204 21.722 1.00 56.56 221 LEU A C 1
ATOM 1738 O O . LEU A 1 221 ? -21.452 -14.253 21.220 1.00 56.56 221 LEU A O 1
ATOM 1742 N N . CYS A 1 222 ? -20.728 -15.361 23.048 1.00 57.34 222 CYS A N 1
ATOM 1743 C CA . CYS A 1 222 ? -21.322 -14.483 24.064 1.00 57.34 222 CYS A CA 1
ATOM 1744 C C . CYS A 1 222 ? -22.798 -14.158 23.773 1.00 57.34 222 CYS A C 1
ATOM 1746 O O . CYS A 1 222 ? -23.162 -13.004 23.546 1.00 57.34 222 CYS A O 1
ATOM 1748 N N . GLN A 1 223 ? -23.632 -15.198 23.736 1.00 58.91 223 GLN A N 1
ATOM 1749 C CA . GLN A 1 223 ? -25.082 -15.069 23.579 1.00 58.91 223 GLN A CA 1
ATOM 1750 C C . GLN A 1 223 ? -25.748 -14.968 24.962 1.00 58.91 223 GLN A C 1
ATOM 1752 O O . GLN A 1 223 ? -25.125 -15.322 25.967 1.00 58.91 223 GLN A O 1
ATOM 1757 N N . THR A 1 224 ? -26.954 -14.394 24.998 1.00 52.47 224 THR A N 1
ATOM 1758 C CA . THR A 1 224 ? -27.749 -14.151 26.220 1.00 52.47 224 THR A CA 1
ATOM 1759 C C . THR A 1 224 ? -28.090 -15.439 26.947 1.00 52.47 224 THR A C 1
ATOM 1761 O O . THR A 1 224 ? -28.502 -16.385 26.236 1.00 52.47 224 THR A O 1
#

Sequence (224 aa):
MFNDHVNKSTITVDGKIIEEADSYVYLGKTLTRDGDPLPEIRRRIALGWAAFGKVDNIMRSRKARTRKIKRKIKRKIHDENILPVMTYGCETLVLNNARAEKPAVTQRKMERIMVSITVQKDHALLGHVMYTTVVVDEFECRLKCMGNNSCKSVNVYPGDSAGQRICELNNKTRQLKPSDLKREKGSTYCGSVQASCMDVSREQNRPAKSGQCHPGYQGTLCQT

pLDDT: mean 77.86, std 17.17, range [23.22, 96.94]